Protein AF-A0AAD1UQW0-F1 (afdb_monomer_lite)

Organism: Euplotes crassus (NCBI:txid5936)

pLDDT: mean 79.27, std 20.26, range [32.38, 97.81]

Structure (mmCIF, N/CA/C/O backbone):
data_AF-A0AAD1UQW0-F1
#
_entry.id   AF-A0AAD1UQW0-F1
#
loop_
_atom_site.group_PDB
_atom_site.id
_atom_site.type_symbol
_atom_site.label_atom_id
_atom_site.label_alt_id
_atom_site.label_comp_id
_atom_site.label_asym_id
_atom_site.label_entity_id
_atom_site.label_seq_id
_atom_site.pdbx_PDB_ins_code
_atom_site.Cartn_x
_atom_site.Cartn_y
_atom_site.Cartn_z
_atom_site.occupancy
_atom_site.B_iso_or_equiv
_atom_site.auth_seq_id
_atom_site.auth_comp_id
_atom_site.auth_asym_id
_atom_site.auth_atom_id
_atom_site.pdbx_PDB_model_num
ATOM 1 N N . MET A 1 1 ? 13.806 46.709 31.987 1.00 39.41 1 MET A N 1
ATOM 2 C CA . MET A 1 1 ? 12.947 46.301 30.855 1.00 39.41 1 MET A CA 1
ATOM 3 C C . MET A 1 1 ? 12.293 44.993 31.258 1.00 39.41 1 MET A C 1
ATOM 5 O O . MET A 1 1 ? 12.964 43.973 31.255 1.00 39.41 1 MET A O 1
ATOM 9 N N . ASN A 1 2 ? 11.048 45.059 31.731 1.00 32.38 2 ASN A N 1
ATOM 10 C CA . ASN A 1 2 ? 10.272 43.891 32.149 1.00 32.38 2 ASN A CA 1
ATOM 11 C C . ASN A 1 2 ? 9.548 43.337 30.921 1.00 32.38 2 ASN A C 1
ATOM 13 O O . ASN A 1 2 ? 8.746 44.052 30.323 1.00 32.38 2 ASN A O 1
ATOM 17 N N . LEU A 1 3 ? 9.859 42.100 30.543 1.00 33.25 3 LEU A N 1
ATOM 18 C CA . LEU A 1 3 ? 9.132 41.350 29.525 1.00 33.25 3 LEU A CA 1
ATOM 19 C C . LEU A 1 3 ? 8.058 40.520 30.231 1.00 33.25 3 LEU A C 1
ATOM 21 O O . LEU A 1 3 ? 8.366 39.658 31.049 1.00 33.25 3 LEU A O 1
ATOM 25 N N . SER A 1 4 ? 6.806 40.859 29.945 1.00 36.44 4 SER A N 1
ATOM 26 C CA . SER A 1 4 ? 5.599 40.149 30.349 1.00 36.44 4 SER A CA 1
ATOM 27 C C . SER A 1 4 ? 5.381 38.899 29.490 1.00 36.44 4 SER A C 1
ATOM 29 O O . SER A 1 4 ? 5.560 38.930 28.273 1.00 36.44 4 SER A O 1
ATOM 31 N N . GLU A 1 5 ? 4.970 37.806 30.131 1.00 38.97 5 GLU A N 1
ATOM 32 C CA . GLU A 1 5 ? 4.520 36.565 29.488 1.00 38.97 5 GLU A CA 1
ATOM 33 C C . GLU A 1 5 ? 3.134 36.742 28.831 1.00 38.97 5 GLU A C 1
ATOM 35 O O . GLU A 1 5 ? 2.279 37.431 29.400 1.00 38.97 5 GLU A O 1
ATOM 40 N N . PRO A 1 6 ? 2.860 36.117 27.667 1.00 43.06 6 PRO A N 1
ATOM 41 C CA . PRO A 1 6 ? 1.522 36.080 27.095 1.00 43.06 6 PRO A CA 1
ATOM 42 C C . PRO A 1 6 ? 0.693 34.933 27.691 1.00 43.06 6 PRO A C 1
ATOM 44 O O . PRO A 1 6 ? 1.129 33.788 27.801 1.00 43.06 6 PRO A O 1
ATOM 47 N N . SER A 1 7 ? -0.529 35.287 28.069 1.00 38.38 7 SER A N 1
ATOM 48 C CA . SER A 1 7 ? -1.490 34.520 28.848 1.00 38.38 7 SER A CA 1
ATOM 49 C C . SER A 1 7 ? -2.427 33.641 28.011 1.00 38.38 7 SER A C 1
ATOM 51 O O . SER A 1 7 ? -2.817 33.961 26.890 1.00 38.38 7 SER A O 1
ATOM 53 N N . HIS A 1 8 ? -2.840 32.539 28.641 1.00 44.53 8 HIS A N 1
ATOM 54 C CA .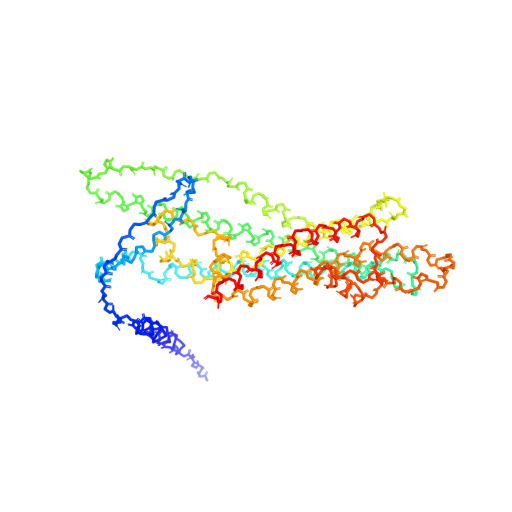 HIS A 1 8 ? -3.994 31.684 28.357 1.00 44.53 8 HIS A CA 1
ATOM 55 C C . HIS A 1 8 ? -5.150 32.365 27.596 1.00 44.53 8 HIS A C 1
ATOM 57 O O . HIS A 1 8 ? -5.973 33.059 28.190 1.00 44.53 8 HIS A O 1
ATOM 63 N N . THR A 1 9 ? -5.276 32.112 26.292 1.00 44.81 9 THR A N 1
ATOM 64 C CA . THR A 1 9 ? -6.511 32.431 25.539 1.00 44.81 9 THR A CA 1
ATOM 65 C C . THR A 1 9 ? -6.910 31.395 24.484 1.00 44.81 9 THR A C 1
ATOM 67 O O . THR A 1 9 ? -7.986 31.517 23.906 1.00 44.81 9 THR A O 1
ATOM 70 N N . VAL A 1 10 ? -6.123 30.334 24.267 1.00 44.06 10 VAL A N 1
ATOM 71 C CA . VAL A 1 10 ? -6.406 29.337 23.212 1.00 44.06 10 VAL A CA 1
ATOM 72 C C . VAL A 1 10 ? -7.351 28.215 23.681 1.00 44.06 10 VAL A C 1
ATOM 74 O O . VAL A 1 10 ? -8.124 27.697 22.882 1.00 44.06 10 VAL A O 1
ATOM 77 N N . ASP A 1 11 ? -7.416 27.914 24.982 1.00 41.59 11 ASP A N 1
ATOM 78 C CA . ASP A 1 11 ? -8.213 26.777 25.483 1.00 41.59 11 ASP A CA 1
ATOM 79 C C . ASP A 1 11 ? -9.732 27.030 25.551 1.00 41.59 11 ASP A C 1
ATOM 81 O O . ASP A 1 11 ? -10.507 26.086 25.672 1.00 41.59 11 ASP A O 1
ATOM 85 N N . LYS A 1 12 ? -10.195 28.284 25.443 1.00 40.50 12 LYS A N 1
ATOM 86 C CA . LYS A 1 12 ? -11.634 28.618 25.529 1.00 40.50 12 LYS A CA 1
ATOM 87 C C . LYS A 1 12 ? -12.377 28.627 24.192 1.00 40.50 12 LYS A C 1
ATOM 89 O O . LYS A 1 12 ? -13.601 28.696 24.195 1.00 40.50 12 LYS A O 1
ATOM 94 N N . VAL A 1 13 ? -11.672 28.558 23.061 1.00 42.88 13 VAL A N 1
ATOM 95 C CA . VAL A 1 13 ? -12.315 28.549 21.732 1.00 42.88 13 VAL A CA 1
ATOM 96 C C . VAL A 1 13 ? -12.548 27.119 21.231 1.00 42.88 13 VAL A C 1
ATOM 98 O O . VAL A 1 13 ? -13.538 26.869 20.552 1.00 42.88 13 VAL A O 1
ATOM 101 N N . ALA A 1 14 ? -11.714 26.157 21.638 1.00 41.97 14 ALA A N 1
ATOM 102 C CA . ALA A 1 14 ? -11.854 24.759 21.225 1.00 41.97 14 ALA A CA 1
ATOM 103 C C . ALA A 1 14 ? -13.055 24.036 21.869 1.00 41.97 14 ALA A C 1
ATOM 105 O O . ALA A 1 14 ? -13.593 23.115 21.267 1.00 41.97 14 ALA A O 1
ATOM 106 N N . SER A 1 15 ? -13.522 24.456 23.052 1.00 46.94 15 SER A N 1
ATOM 107 C CA . SER A 1 15 ? -14.623 23.769 23.749 1.00 46.94 15 SER A CA 1
ATOM 108 C C . SER A 1 15 ? -16.026 24.155 23.271 1.00 46.94 15 SER A C 1
ATOM 110 O O . SER A 1 15 ? -16.970 23.446 23.583 1.00 46.94 15 SER A O 1
ATOM 112 N N . ASN A 1 16 ? -16.188 25.264 22.539 1.00 43.81 16 ASN A N 1
ATOM 113 C CA . ASN A 1 16 ? -17.511 25.731 22.096 1.00 43.81 16 ASN A CA 1
ATOM 114 C C . ASN A 1 16 ? -17.883 25.287 20.672 1.00 43.81 16 ASN A C 1
ATOM 116 O O . ASN A 1 16 ? -19.038 25.437 20.285 1.00 43.81 16 ASN A O 1
ATOM 120 N N . ILE A 1 17 ? -16.936 24.759 19.889 1.00 47.91 17 ILE A N 1
ATOM 121 C CA . ILE A 1 17 ? -17.185 24.367 18.491 1.00 47.91 17 ILE A CA 1
ATOM 122 C C . ILE A 1 17 ? -17.767 22.941 18.395 1.00 47.91 17 ILE A C 1
ATOM 124 O O . ILE A 1 17 ? -18.594 22.692 17.519 1.00 47.91 17 ILE A O 1
ATOM 128 N N . ASP A 1 18 ? -17.439 22.039 19.329 1.00 57.78 18 ASP A N 1
ATOM 129 C CA . ASP A 1 18 ? -17.914 20.643 19.299 1.00 57.78 18 ASP A CA 1
ATOM 130 C C . ASP A 1 18 ? -19.392 20.490 19.710 1.00 57.78 18 ASP A C 1
ATOM 132 O O . ASP A 1 18 ? -20.150 19.778 19.051 1.00 57.78 18 ASP A O 1
ATOM 136 N N . ASP A 1 19 ? -19.856 21.192 20.749 1.00 55.03 19 ASP A N 1
ATOM 137 C CA . ASP A 1 19 ? -21.218 20.983 21.273 1.00 55.03 19 ASP A CA 1
ATOM 138 C C . ASP A 1 19 ? -22.318 21.501 20.324 1.00 55.03 19 ASP A C 1
ATOM 140 O O . ASP A 1 19 ? -23.422 20.943 20.266 1.00 55.03 19 ASP A O 1
ATOM 144 N N . GLN A 1 20 ? -22.019 22.536 19.529 1.00 50.88 20 GLN A N 1
ATOM 145 C CA . GLN A 1 20 ? -22.959 23.083 18.546 1.00 50.88 20 GLN A CA 1
ATOM 146 C C . GLN A 1 20 ? -23.083 22.202 17.296 1.00 50.88 20 GLN A C 1
ATOM 148 O O . GLN A 1 20 ? -24.197 22.003 16.808 1.00 50.88 20 GLN A O 1
ATOM 153 N N . GLN A 1 21 ? -21.977 21.627 16.810 1.00 57.53 21 GLN A N 1
ATOM 154 C CA . GLN A 1 21 ? -22.003 20.730 15.649 1.00 57.53 21 GLN A CA 1
ATOM 155 C C . GLN A 1 21 ? -22.660 19.384 15.979 1.00 57.53 21 GLN A C 1
ATOM 157 O O . GLN A 1 21 ? -23.419 18.857 15.166 1.00 57.53 21 GLN A O 1
ATOM 162 N N . VAL A 1 22 ? -22.453 18.864 17.194 1.00 52.31 22 VAL A N 1
ATOM 163 C CA . VAL A 1 22 ? -23.101 17.624 17.652 1.00 52.31 22 VAL A CA 1
ATOM 164 C C . VAL A 1 22 ? -24.612 17.809 17.837 1.00 52.31 22 VAL A C 1
ATOM 166 O O . VAL A 1 22 ? -25.371 16.904 17.494 1.00 52.31 22 VAL A O 1
ATOM 169 N N . SER A 1 23 ? -25.072 18.978 18.306 1.00 54.31 23 SER A N 1
ATOM 170 C CA . SER A 1 23 ? -26.514 19.264 18.418 1.00 54.31 23 SER A CA 1
ATOM 171 C C . SER A 1 23 ? -27.194 19.452 17.059 1.00 54.31 23 SER A C 1
ATOM 173 O O . SER A 1 23 ? -28.313 18.979 16.877 1.00 54.31 23 SER A O 1
ATOM 175 N N . GLN A 1 24 ? -26.528 20.087 16.085 1.00 53.41 24 GLN A N 1
ATOM 176 C CA . GLN A 1 24 ? -27.080 20.251 14.732 1.00 53.41 24 GLN A CA 1
ATOM 177 C C . GLN A 1 24 ? -27.188 18.919 13.978 1.00 53.41 24 GLN A C 1
ATOM 179 O O . GLN A 1 24 ? -28.228 18.648 13.383 1.00 53.41 24 GLN A O 1
ATOM 184 N N . ALA A 1 25 ? -26.177 18.048 14.082 1.00 47.66 25 ALA A N 1
ATOM 185 C CA . ALA A 1 25 ? -26.230 16.706 13.495 1.00 47.66 25 ALA A CA 1
ATOM 186 C C . ALA A 1 25 ? -27.345 15.829 14.107 1.00 47.66 25 ALA A C 1
ATOM 188 O O . ALA A 1 25 ? -27.890 14.947 13.443 1.00 47.66 25 ALA A O 1
ATOM 189 N N . TRP A 1 26 ? -27.702 16.076 15.372 1.00 47.38 26 TRP A N 1
ATOM 190 C CA . TRP A 1 26 ? -28.788 15.377 16.065 1.00 47.38 26 TRP A CA 1
ATOM 191 C C . TRP A 1 26 ? -30.190 15.857 15.667 1.00 47.38 26 TRP A C 1
ATOM 193 O O . TRP A 1 26 ? -31.111 15.042 15.602 1.00 47.38 26 TRP A O 1
ATOM 203 N N . GLU A 1 27 ? -30.369 17.155 15.407 1.00 55.22 27 GLU A N 1
ATOM 204 C CA . GLU A 1 27 ? -31.649 17.728 14.960 1.00 55.22 27 GLU A CA 1
ATOM 205 C C . GLU A 1 27 ? -31.981 17.322 13.513 1.00 55.22 27 GLU A C 1
ATOM 207 O O . GLU A 1 27 ? -33.126 16.969 13.232 1.00 55.22 27 GLU A O 1
ATOM 212 N N . GLU A 1 28 ? -30.986 17.249 12.618 1.00 56.06 28 GLU A N 1
ATOM 213 C CA . GLU A 1 28 ? -31.185 16.793 11.228 1.00 56.06 28 GLU A CA 1
ATOM 214 C C . GLU A 1 28 ? -31.626 15.321 11.128 1.00 56.06 28 GLU A C 1
ATOM 216 O O . GLU A 1 28 ? -32.298 14.944 10.173 1.00 56.06 28 GLU A O 1
ATOM 221 N N . CYS A 1 29 ? -31.336 14.490 12.134 1.00 44.53 29 CYS A N 1
ATOM 222 C CA . CYS A 1 29 ? -31.758 13.085 12.154 1.00 44.53 29 CYS A CA 1
ATOM 223 C C . CYS A 1 29 ? -33.189 12.863 12.686 1.00 44.53 29 CYS A C 1
ATOM 225 O O . CYS A 1 29 ? -33.687 11.739 12.632 1.00 44.53 29 CYS A O 1
ATOM 227 N N . LYS A 1 30 ? -33.856 13.888 13.239 1.00 45.09 30 LYS A N 1
ATOM 228 C CA . LYS A 1 30 ? -35.193 13.748 13.855 1.00 45.09 30 LYS A CA 1
ATOM 229 C C . LYS A 1 30 ? -36.362 14.036 12.914 1.00 45.09 30 LYS A C 1
ATOM 231 O O . LYS A 1 30 ? -37.492 13.675 13.244 1.00 45.09 30 LYS A O 1
ATOM 236 N N . GLY A 1 31 ? -36.126 14.682 11.780 1.00 39.41 31 GLY A N 1
ATOM 237 C CA . GLY A 1 31 ? -37.191 15.123 10.885 1.00 39.41 31 GLY A CA 1
ATOM 238 C C . GLY A 1 31 ? -37.384 14.201 9.692 1.00 39.41 31 GLY A C 1
ATOM 239 O O . GLY A 1 31 ? -36.990 14.615 8.617 1.00 39.41 31 GLY A O 1
ATOM 240 N N . ASP A 1 32 ? -37.955 12.997 9.865 1.00 41.25 32 ASP A N 1
ATOM 241 C CA . ASP A 1 32 ? -38.593 12.293 8.726 1.00 41.25 32 ASP A CA 1
ATOM 242 C C . ASP A 1 32 ? -39.474 11.064 9.049 1.00 41.25 32 ASP A C 1
ATOM 244 O O . ASP A 1 32 ? -39.654 10.189 8.206 1.00 41.25 32 ASP A O 1
ATOM 248 N N . HIS A 1 33 ? -40.091 10.960 10.236 1.00 44.34 33 HIS A N 1
ATOM 249 C CA . HIS A 1 33 ? -41.071 9.889 10.507 1.00 44.34 33 HIS A CA 1
ATOM 250 C C . HIS A 1 33 ? -42.385 10.409 11.096 1.00 44.34 33 HIS A C 1
ATOM 252 O O . HIS A 1 33 ? -42.631 10.342 12.301 1.00 44.34 33 HIS A O 1
ATOM 258 N N . SER A 1 34 ? -43.279 10.857 10.213 1.00 40.59 34 SER A N 1
ATOM 259 C CA . SER A 1 34 ? -44.719 10.826 10.471 1.00 40.59 34 SER A CA 1
ATOM 260 C C . SER A 1 34 ? -45.516 10.757 9.168 1.00 40.59 34 SER A C 1
ATOM 262 O O . SER A 1 34 ? -45.319 11.602 8.304 1.00 40.59 34 SER A O 1
ATOM 264 N N . GLN A 1 35 ? -46.473 9.820 9.144 1.00 41.88 35 GLN A N 1
ATOM 265 C CA . GLN A 1 35 ? -47.524 9.559 8.144 1.00 41.88 35 GLN A CA 1
ATOM 266 C C . GLN A 1 35 ? -47.154 8.593 7.011 1.00 41.88 35 GLN A C 1
ATOM 268 O O . GLN A 1 35 ? -46.446 8.945 6.080 1.00 41.88 35 GLN A O 1
ATOM 273 N N . ASP A 1 36 ? -47.677 7.363 7.087 1.00 37.41 36 ASP A N 1
ATOM 274 C CA . ASP A 1 36 ? -48.824 7.027 6.236 1.00 37.41 36 ASP A CA 1
ATOM 275 C C . ASP A 1 36 ? -49.529 5.720 6.636 1.00 37.41 36 ASP A C 1
ATOM 277 O O . ASP A 1 36 ? -48.976 4.810 7.259 1.00 37.41 36 ASP A O 1
ATOM 281 N N . ASP A 1 37 ? -50.817 5.726 6.315 1.00 44.59 37 ASP A N 1
ATOM 282 C CA . ASP A 1 37 ? -51.893 4.872 6.788 1.00 44.59 37 ASP A CA 1
ATOM 283 C C . ASP A 1 37 ? -51.952 3.473 6.143 1.00 44.59 37 ASP A C 1
ATOM 285 O O . ASP A 1 37 ? -51.559 3.235 5.002 1.00 44.59 37 ASP A O 1
ATOM 289 N N . SER A 1 38 ? -52.551 2.532 6.881 1.00 40.97 38 SER A N 1
ATOM 290 C CA . SER A 1 38 ? -53.025 1.236 6.362 1.00 40.97 38 SER A CA 1
ATOM 291 C C . SER A 1 38 ? -54.211 1.427 5.398 1.00 40.97 38 SER A C 1
ATOM 293 O O . SER A 1 38 ? -55.021 2.325 5.632 1.00 40.97 38 SER A O 1
ATOM 295 N N . PRO A 1 39 ? -54.434 0.534 4.403 1.00 50.50 39 PRO A N 1
ATOM 296 C CA . PRO A 1 39 ? -55.415 -0.530 4.666 1.00 50.50 39 PRO A CA 1
ATOM 297 C C . PRO A 1 39 ? -55.271 -1.866 3.891 1.00 50.50 39 PRO A C 1
ATOM 299 O O . PRO A 1 39 ? -54.871 -1.938 2.735 1.00 50.50 39 PRO A O 1
ATOM 302 N N . SER A 1 40 ? -55.855 -2.891 4.525 1.00 38.00 40 SER A N 1
ATOM 303 C CA . SER A 1 40 ? -56.644 -4.011 3.966 1.00 38.00 40 SER A CA 1
ATOM 304 C C . SER A 1 40 ? -55.995 -5.160 3.174 1.00 38.00 40 SER A C 1
ATOM 306 O O . SER A 1 40 ? -55.203 -5.009 2.255 1.00 38.00 40 SER A O 1
ATOM 308 N N . ALA A 1 41 ? -56.450 -6.353 3.562 1.00 44.25 41 ALA A N 1
ATOM 309 C CA . ALA A 1 41 ? -56.089 -7.683 3.101 1.00 44.25 41 ALA A CA 1
ATOM 310 C C . ALA A 1 41 ? -56.693 -8.084 1.743 1.00 44.25 41 ALA A C 1
ATOM 312 O O . ALA A 1 41 ? -57.859 -7.791 1.490 1.00 44.25 41 ALA A O 1
ATOM 313 N N . GLN A 1 42 ? -55.979 -8.929 0.980 1.00 36.53 42 GLN A N 1
ATOM 314 C CA . GLN A 1 42 ? -56.597 -9.964 0.138 1.00 36.53 42 GLN A CA 1
ATOM 315 C C . GLN A 1 42 ? -55.663 -11.157 -0.196 1.00 36.53 42 GLN A C 1
ATOM 317 O O . GLN A 1 42 ? -54.495 -11.015 -0.535 1.00 36.53 42 GLN A O 1
ATOM 322 N N . SER A 1 43 ? -56.255 -12.341 -0.018 1.00 39.31 43 SER A N 1
ATOM 323 C CA . SER A 1 43 ? -55.978 -13.732 -0.433 1.00 39.31 43 SER A CA 1
ATOM 324 C C . SER A 1 43 ? -54.718 -14.177 -1.216 1.00 39.31 43 SER A C 1
ATOM 326 O O . SER A 1 43 ? -54.533 -13.858 -2.382 1.00 39.31 43 SER A O 1
ATOM 328 N N . ARG A 1 44 ? -54.013 -15.131 -0.577 1.00 40.59 44 ARG A N 1
ATOM 329 C CA . ARG A 1 44 ? -53.413 -16.413 -1.043 1.00 40.59 44 ARG A CA 1
ATOM 330 C C . ARG A 1 44 ? -53.339 -16.726 -2.553 1.00 40.59 44 ARG A C 1
ATOM 332 O O . ARG A 1 44 ? -54.367 -16.992 -3.165 1.00 40.59 44 ARG A O 1
ATOM 339 N N . GLN A 1 45 ? -52.127 -17.066 -3.007 1.00 34.34 45 GLN A N 1
ATOM 340 C CA . GLN A 1 45 ? -51.848 -18.308 -3.749 1.00 34.34 45 GLN A CA 1
ATOM 341 C C . GLN A 1 45 ? -50.445 -18.840 -3.401 1.00 34.34 45 GLN A C 1
ATOM 343 O O . GLN A 1 45 ? -49.512 -18.083 -3.157 1.00 34.34 45 GLN A O 1
ATOM 348 N N . SER A 1 46 ? -50.355 -20.159 -3.256 1.00 49.66 46 SER A N 1
ATOM 349 C CA . SER A 1 46 ? -49.253 -20.918 -2.663 1.00 49.66 46 SER A CA 1
ATOM 350 C C . SER A 1 46 ? -48.303 -21.487 -3.717 1.00 49.66 46 SER A C 1
ATOM 352 O O . SER A 1 46 ? -48.750 -22.260 -4.560 1.00 49.66 46 SER A O 1
ATOM 354 N N . GLU A 1 47 ? -47.002 -21.216 -3.582 1.00 39.34 47 GLU A N 1
ATOM 355 C CA . GLU A 1 47 ? -45.923 -21.879 -4.330 1.00 39.34 47 GLU A CA 1
ATOM 356 C C . GLU A 1 47 ? -44.776 -22.346 -3.405 1.00 39.34 47 GLU A C 1
ATOM 358 O O . GLU A 1 47 ? -44.659 -21.877 -2.266 1.00 39.34 47 GLU A O 1
ATOM 363 N N . PRO A 1 48 ? -43.983 -23.355 -3.823 1.00 42.25 48 PRO A N 1
ATOM 364 C CA . PRO A 1 48 ? -43.289 -24.252 -2.909 1.00 42.25 48 PRO A CA 1
ATOM 365 C C . PRO A 1 48 ? -41.965 -23.688 -2.377 1.00 42.25 48 PRO A C 1
ATOM 367 O O . PRO A 1 48 ? -41.122 -23.160 -3.099 1.00 42.25 48 PRO A O 1
ATOM 370 N N . LYS A 1 49 ? -41.772 -23.884 -1.070 1.00 38.06 49 LYS A N 1
ATOM 371 C CA . LYS A 1 49 ? -40.605 -23.485 -0.276 1.00 38.06 49 LYS A CA 1
ATOM 372 C C . LYS A 1 49 ? -39.303 -24.107 -0.803 1.00 38.06 49 LYS A C 1
ATOM 374 O O . LYS A 1 49 ? -39.014 -25.270 -0.528 1.00 38.06 49 LYS A O 1
ATOM 379 N N . LYS A 1 50 ? -38.458 -23.296 -1.445 1.00 38.25 50 LYS A N 1
ATOM 380 C CA . LYS A 1 50 ? -36.998 -23.481 -1.429 1.00 38.25 50 LYS A CA 1
ATOM 381 C C . LYS A 1 50 ? -36.446 -22.811 -0.170 1.00 38.25 50 LYS A C 1
ATOM 383 O O . LYS A 1 50 ? -36.708 -21.635 0.068 1.00 38.25 50 LYS A O 1
ATOM 388 N N . HIS A 1 51 ? -35.694 -23.559 0.639 1.00 39.56 51 HIS A N 1
ATOM 389 C CA . HIS A 1 51 ? -34.973 -23.062 1.815 1.00 39.56 51 HIS A CA 1
ATOM 390 C C . HIS A 1 51 ? -33.859 -22.081 1.404 1.00 39.56 51 HIS A C 1
ATOM 392 O O . HIS A 1 51 ? -32.681 -22.417 1.376 1.00 39.56 51 HIS A O 1
ATOM 398 N N . SER A 1 52 ? -34.244 -20.848 1.091 1.00 37.59 52 SER A N 1
ATOM 399 C CA . SER A 1 52 ? -33.373 -19.684 1.179 1.00 37.59 52 SER A CA 1
ATOM 400 C C . SER A 1 52 ? -33.389 -19.237 2.638 1.00 37.59 52 SER A C 1
ATOM 402 O O . SER A 1 52 ? -34.413 -18.774 3.141 1.00 37.59 52 SER A O 1
ATOM 404 N N . ARG A 1 53 ? -32.276 -19.422 3.358 1.00 39.25 53 ARG A N 1
ATOM 405 C CA . ARG A 1 53 ? -32.021 -18.672 4.594 1.00 39.25 53 ARG A CA 1
ATOM 406 C C . ARG A 1 53 ? -31.732 -17.233 4.173 1.00 39.25 53 ARG A C 1
ATOM 408 O O . ARG A 1 53 ? -30.580 -16.827 4.083 1.00 39.25 53 ARG A O 1
ATOM 415 N N . SER A 1 54 ? -32.787 -16.483 3.875 1.00 33.09 54 SER A N 1
ATOM 416 C CA . SER A 1 54 ? -32.728 -15.032 3.820 1.00 33.09 54 SER A CA 1
ATOM 417 C C . SER A 1 54 ? -32.282 -14.560 5.199 1.00 33.09 54 SER A C 1
ATOM 419 O O . SER A 1 54 ? -33.032 -14.667 6.172 1.00 33.09 54 SER A O 1
ATOM 421 N N . PHE A 1 55 ? -31.041 -14.091 5.286 1.00 38.16 55 PHE A N 1
ATOM 422 C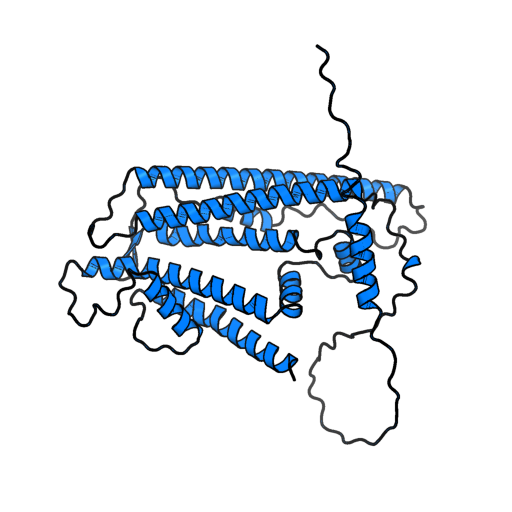 CA . PHE A 1 55 ? -30.530 -13.332 6.417 1.00 38.16 55 PHE A CA 1
ATOM 423 C C . PHE A 1 55 ? -31.256 -11.980 6.386 1.00 38.16 55 PHE A C 1
ATOM 425 O O . PHE A 1 55 ? -30.733 -10.974 5.921 1.00 38.16 55 PHE A O 1
ATOM 432 N N . SER A 1 56 ? -32.532 -11.997 6.782 1.00 33.69 56 SER A N 1
ATOM 433 C CA . SER A 1 56 ? -33.274 -10.804 7.155 1.00 33.69 56 SER A CA 1
ATOM 434 C C . SER A 1 56 ? -32.525 -10.249 8.355 1.00 33.69 56 SER A C 1
ATOM 436 O O . SER A 1 56 ? -32.684 -10.713 9.484 1.00 33.69 56 SER A O 1
ATOM 438 N N . ILE A 1 57 ? -31.613 -9.317 8.083 1.00 41.25 57 ILE A N 1
ATOM 439 C CA . ILE A 1 57 ? -31.175 -8.354 9.077 1.00 41.25 57 ILE A CA 1
ATOM 440 C C . ILE A 1 57 ? -32.465 -7.644 9.443 1.00 41.25 57 ILE A C 1
ATOM 442 O O . ILE A 1 57 ? -32.950 -6.795 8.699 1.00 41.25 57 ILE A O 1
ATOM 446 N N . ALA A 1 58 ? -33.085 -8.105 10.523 1.00 37.28 58 ALA A N 1
ATOM 447 C CA . ALA A 1 58 ? -34.197 -7.429 11.132 1.00 37.28 58 ALA A CA 1
ATOM 448 C C . ALA A 1 58 ? -33.717 -6.002 11.406 1.00 37.28 58 ALA A C 1
ATOM 450 O O . ALA A 1 58 ? -32.971 -5.758 12.353 1.00 37.28 58 ALA A O 1
ATOM 451 N N . GLN A 1 59 ? -34.152 -5.062 10.567 1.00 38.22 59 GLN A N 1
ATOM 452 C CA . GLN A 1 59 ? -34.377 -3.682 10.966 1.00 38.22 59 GLN A CA 1
ATOM 453 C C . GLN A 1 59 ? -35.491 -3.710 12.015 1.00 38.22 59 GLN A C 1
ATOM 455 O O . GLN A 1 59 ? -36.605 -3.248 11.797 1.00 38.22 59 GLN A O 1
ATOM 460 N N . HIS A 1 60 ? -35.215 -4.324 13.165 1.00 36.00 60 HIS A N 1
ATOM 461 C CA . HIS A 1 60 ? -35.930 -3.952 14.355 1.00 36.00 60 HIS A CA 1
ATOM 462 C C . HIS A 1 60 ? -35.528 -2.505 14.590 1.00 36.00 60 HIS A C 1
ATOM 464 O O . HIS A 1 60 ? -34.422 -2.229 15.054 1.00 36.00 60 HIS A O 1
ATOM 470 N N . GLU A 1 61 ? -36.427 -1.594 14.219 1.00 40.03 61 GLU A N 1
ATOM 471 C CA . GLU A 1 61 ? 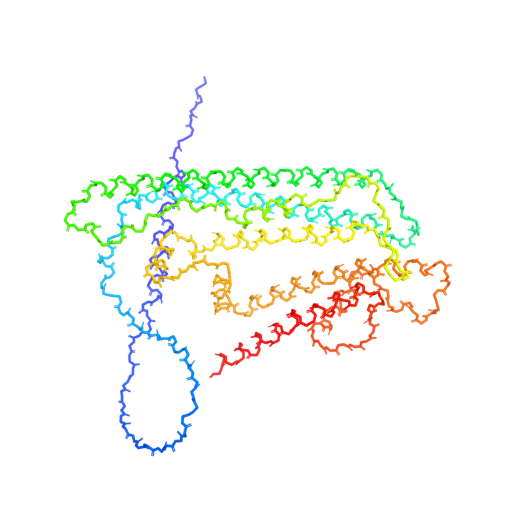-36.577 -0.302 14.869 1.00 40.03 61 GLU A CA 1
ATOM 472 C C . GLU A 1 61 ? -36.653 -0.556 16.378 1.00 40.03 61 GLU A C 1
ATOM 474 O O . GLU A 1 61 ? -37.719 -0.659 16.988 1.00 40.03 61 GLU A O 1
ATOM 479 N N . TYR A 1 62 ? -35.494 -0.711 17.006 1.00 42.97 62 TYR A N 1
ATOM 480 C CA . TYR A 1 62 ? -35.372 -0.566 18.435 1.00 42.97 62 TYR A CA 1
ATOM 481 C C . TYR A 1 62 ? -35.545 0.925 18.683 1.00 42.97 62 TYR A C 1
ATOM 483 O O . TYR A 1 62 ? -34.584 1.692 18.665 1.00 42.97 62 TYR A O 1
ATOM 491 N N . LYS A 1 63 ? -36.805 1.335 18.887 1.00 41.91 63 LYS A N 1
ATOM 492 C CA . LYS A 1 63 ? -37.143 2.563 19.604 1.00 41.91 63 LYS A CA 1
ATOM 493 C C . LYS A 1 63 ? -36.307 2.547 20.877 1.00 41.91 63 LYS A C 1
ATOM 495 O O . LYS A 1 63 ? -36.620 1.803 21.808 1.00 41.91 63 LYS A O 1
ATOM 500 N N . MET A 1 64 ? -35.203 3.296 20.873 1.00 39.88 64 MET A N 1
ATOM 501 C CA . MET A 1 64 ? -34.350 3.433 22.041 1.00 39.88 64 MET A CA 1
ATOM 502 C C . MET A 1 64 ? -35.235 3.935 23.173 1.00 39.88 64 MET A C 1
ATOM 504 O O . MET A 1 64 ? -35.797 5.029 23.123 1.00 39.88 64 MET A O 1
ATOM 508 N N . LYS A 1 65 ? -35.429 3.071 24.165 1.00 46.09 65 LYS A N 1
ATOM 509 C CA . LYS A 1 65 ? -36.105 3.401 25.408 1.00 46.09 65 LYS A CA 1
ATOM 510 C C . LYS A 1 65 ? -35.257 4.497 26.056 1.00 46.09 65 LYS A C 1
ATOM 512 O O . LYS A 1 65 ? -34.105 4.226 26.353 1.00 46.09 65 LYS A O 1
ATOM 517 N N . ASN A 1 66 ? -35.819 5.704 26.133 1.00 52.50 66 ASN A N 1
ATOM 518 C CA . ASN A 1 66 ? -35.274 6.956 26.671 1.00 52.50 66 ASN A CA 1
ATOM 519 C C . ASN A 1 66 ? -33.732 7.130 26.609 1.00 52.50 66 ASN A C 1
ATOM 521 O O . ASN A 1 66 ? -33.023 6.501 27.394 1.00 52.50 66 ASN A O 1
ATOM 525 N N . PRO A 1 67 ? -33.190 8.032 25.764 1.00 56.72 67 PRO A N 1
ATOM 526 C CA . PRO A 1 67 ? -31.741 8.275 25.682 1.00 56.72 67 PRO A CA 1
ATOM 527 C C . PRO A 1 67 ? -31.100 8.673 27.027 1.00 56.72 67 PRO A C 1
ATOM 529 O O . PRO A 1 67 ? -29.901 8.480 27.210 1.00 56.72 67 PRO A O 1
ATOM 532 N N . ASP A 1 68 ? -31.902 9.143 27.984 1.00 62.28 68 ASP A N 1
ATOM 533 C CA . ASP A 1 68 ? -31.462 9.551 29.320 1.00 62.28 68 ASP A CA 1
ATOM 534 C C . ASP A 1 68 ? -31.114 8.382 30.267 1.00 62.28 68 ASP A C 1
ATOM 536 O O . ASP A 1 68 ? -30.442 8.597 31.278 1.00 62.28 68 ASP A O 1
ATOM 540 N N . ASP A 1 69 ? -31.522 7.141 29.964 1.00 56.75 69 ASP A N 1
ATOM 541 C CA . ASP A 1 69 ? -31.260 5.981 30.840 1.00 56.75 69 ASP A CA 1
ATOM 542 C C . ASP A 1 69 ? -29.876 5.348 30.621 1.00 56.75 69 ASP A C 1
ATOM 544 O O . ASP A 1 69 ? -29.411 4.545 31.437 1.00 56.75 69 ASP A O 1
ATOM 548 N N . VAL A 1 70 ? -29.157 5.727 29.560 1.00 61.34 70 VAL A N 1
ATOM 549 C CA . VAL A 1 70 ? -27.770 5.292 29.365 1.00 61.34 70 VAL A CA 1
ATOM 550 C C . VAL A 1 70 ? -26.853 6.239 30.131 1.00 61.34 70 VAL A C 1
ATOM 552 O O . VAL A 1 70 ? -26.196 7.105 29.556 1.00 61.34 70 VAL A O 1
ATOM 555 N N . ARG A 1 71 ? -26.777 6.062 31.456 1.00 59.50 71 ARG A N 1
ATOM 556 C CA . ARG A 1 71 ? -25.694 6.668 32.240 1.00 59.50 71 ARG A CA 1
ATOM 557 C C . ARG A 1 71 ? -24.372 6.122 31.712 1.00 59.50 71 ARG A C 1
ATOM 559 O O . ARG A 1 71 ? -24.020 4.969 31.961 1.00 59.50 71 ARG A O 1
ATOM 566 N N . LEU A 1 72 ? -23.666 6.947 30.940 1.00 59.53 72 LEU A N 1
ATOM 567 C CA . LEU A 1 72 ? -22.295 6.660 30.548 1.00 59.53 72 LEU A CA 1
ATOM 568 C C . LEU A 1 72 ? -21.480 6.450 31.832 1.00 59.53 72 LEU A C 1
ATOM 570 O O . LEU A 1 72 ? -21.649 7.215 32.786 1.00 59.53 72 LEU A O 1
ATOM 574 N N . PRO A 1 73 ? -20.639 5.410 31.889 1.00 61.19 73 PRO A N 1
ATOM 575 C CA . PRO A 1 73 ? -19.833 5.152 33.068 1.00 61.19 73 PRO A CA 1
ATOM 576 C C . PRO A 1 73 ? -19.000 6.376 33.465 1.00 61.19 73 PRO A C 1
ATOM 578 O O . PRO A 1 73 ? -18.473 7.076 32.599 1.00 61.19 73 PRO A O 1
ATOM 581 N N . SER A 1 74 ? -18.839 6.613 34.768 1.00 64.19 74 SER A N 1
ATOM 582 C CA . SER A 1 74 ? -18.066 7.744 35.309 1.00 64.19 74 SER A CA 1
ATOM 583 C C . SER A 1 74 ? -16.591 7.738 34.889 1.00 64.19 74 SER A C 1
ATOM 585 O O . SER A 1 74 ? -15.960 8.789 34.891 1.00 64.19 74 SER A O 1
ATOM 587 N N . TRP A 1 75 ? -16.051 6.586 34.468 1.00 57.06 75 TRP A N 1
ATOM 588 C CA . TRP A 1 75 ? -14.709 6.468 33.884 1.00 57.06 75 TRP A CA 1
ATOM 589 C C . TRP A 1 75 ? -14.581 7.122 32.505 1.00 57.06 75 TRP A C 1
ATOM 591 O O . TRP A 1 75 ? -13.469 7.319 32.015 1.00 57.06 75 TRP A O 1
ATOM 601 N N . CYS A 1 76 ? -15.692 7.533 31.886 1.00 56.00 76 CYS A N 1
ATOM 602 C CA . CYS A 1 76 ? -15.692 8.439 30.744 1.00 56.00 76 CYS A CA 1
ATOM 603 C C . CYS A 1 76 ? -15.378 9.876 31.190 1.00 56.00 76 CYS A C 1
ATOM 605 O O . CYS A 1 76 ? -16.012 10.835 30.747 1.00 56.00 76 CYS A O 1
ATOM 607 N N . ASP A 1 77 ? -14.383 10.036 32.062 1.00 61.06 77 ASP A N 1
ATOM 608 C CA . ASP A 1 77 ? -13.736 11.309 32.305 1.00 61.06 77 ASP A CA 1
ATOM 609 C C . ASP A 1 77 ? -12.974 11.635 31.012 1.00 61.06 77 ASP A C 1
ATOM 611 O O . ASP A 1 77 ? -11.814 11.260 30.801 1.00 61.06 77 ASP A O 1
ATOM 615 N N . LYS A 1 78 ? -13.728 12.200 30.055 1.00 63.53 78 LYS A N 1
ATOM 616 C CA . LYS A 1 78 ? -13.439 12.249 28.611 1.00 63.53 78 LYS A CA 1
ATOM 617 C C . LYS A 1 78 ? -12.003 12.686 28.320 1.00 63.53 78 LYS A C 1
ATOM 619 O O . LYS A 1 78 ? -11.402 12.239 27.348 1.00 63.53 78 LYS A O 1
ATOM 624 N N . SER A 1 79 ? -11.429 13.519 29.184 1.00 71.44 79 SER A N 1
ATOM 625 C CA . SER A 1 79 ? -10.108 14.111 29.010 1.00 71.44 79 SER A CA 1
ATOM 626 C C . SER A 1 79 ? -8.950 13.100 28.960 1.00 71.44 79 SER A C 1
ATOM 628 O O . SER A 1 79 ? -8.060 13.263 28.123 1.00 71.44 79 SER A O 1
ATOM 630 N N . HIS A 1 80 ? -8.936 12.053 29.793 1.00 72.38 80 HIS A N 1
ATOM 631 C CA . HIS A 1 80 ? -7.806 11.112 29.845 1.00 72.38 80 HIS A CA 1
ATOM 632 C C . HIS A 1 80 ? -7.827 10.128 28.674 1.00 72.38 80 HIS A C 1
ATOM 634 O O . HIS A 1 80 ? -6.816 9.951 27.990 1.00 72.38 80 HIS A O 1
ATOM 640 N N . ALA A 1 81 ? -8.995 9.556 28.383 1.00 70.44 81 ALA A N 1
ATOM 641 C CA . ALA A 1 81 ? -9.169 8.628 27.272 1.00 70.44 81 ALA A CA 1
ATOM 642 C C . ALA A 1 81 ? -8.940 9.302 25.903 1.00 70.44 81 ALA A C 1
ATOM 644 O O . ALA A 1 81 ? -8.303 8.720 25.023 1.00 70.44 81 ALA A O 1
ATOM 645 N N . LEU A 1 82 ? -9.384 10.556 25.733 1.00 77.50 82 LEU A N 1
ATOM 646 C CA . LEU A 1 82 ? -9.135 11.333 24.513 1.00 77.50 82 LEU A CA 1
ATOM 647 C C . LEU A 1 82 ? -7.646 11.636 24.317 1.00 77.50 82 LEU A C 1
ATOM 649 O O . LEU A 1 82 ? -7.117 11.415 23.228 1.00 77.50 82 LEU A O 1
ATOM 653 N N . LYS A 1 83 ? -6.946 12.085 25.372 1.00 84.25 83 LYS A N 1
ATOM 654 C CA . LYS A 1 83 ? -5.498 12.360 25.314 1.00 84.25 83 LYS A CA 1
ATOM 655 C C . LYS A 1 83 ? -4.694 11.128 24.905 1.00 84.25 83 LYS A C 1
ATOM 657 O O . LYS A 1 83 ? -3.694 11.258 24.201 1.00 84.25 83 LYS A O 1
ATOM 662 N N . GLN A 1 84 ? -5.121 9.948 25.340 1.00 80.75 84 GLN A N 1
ATOM 663 C CA . GLN A 1 84 ? -4.435 8.699 25.045 1.00 80.75 84 GLN A CA 1
ATOM 664 C C . GLN A 1 84 ? -4.670 8.233 23.602 1.00 80.75 84 GLN A C 1
ATOM 666 O O . GLN A 1 84 ? -3.706 7.985 22.880 1.00 80.75 84 GLN A O 1
ATOM 671 N N . ASN A 1 85 ? -5.927 8.226 23.144 1.00 83.25 85 ASN A N 1
ATOM 672 C CA . ASN A 1 85 ? -6.267 7.904 21.752 1.00 83.25 85 ASN A CA 1
ATOM 673 C C . ASN A 1 85 ? -5.562 8.841 20.758 1.00 83.25 85 ASN A C 1
ATOM 675 O O . ASN A 1 85 ? -5.170 8.424 19.668 1.00 83.25 85 ASN A O 1
ATOM 679 N N . TYR A 1 86 ? -5.362 10.101 21.149 1.00 89.56 86 TYR A N 1
ATOM 680 C CA . TYR A 1 86 ? -4.634 11.079 20.351 1.00 89.56 86 TYR A CA 1
ATOM 681 C C . TYR A 1 86 ? -3.153 10.710 20.165 1.00 89.56 86 TYR A C 1
ATOM 683 O O . TYR A 1 86 ? -2.643 10.777 19.046 1.00 89.56 86 TYR A O 1
ATOM 691 N N . LYS A 1 87 ? -2.462 10.258 21.222 1.00 91.94 87 LYS A N 1
ATOM 692 C CA . LYS A 1 87 ? -1.055 9.819 21.131 1.00 91.94 87 LYS A CA 1
ATOM 693 C C . LYS A 1 87 ? -0.893 8.614 20.208 1.00 91.94 87 LYS A C 1
ATOM 695 O O . LYS A 1 87 ? -0.003 8.618 19.358 1.00 91.94 87 LYS A O 1
ATOM 700 N N . ASP A 1 88 ? -1.774 7.626 20.332 1.00 90.88 88 ASP A N 1
ATOM 701 C CA . ASP A 1 88 ? -1.771 6.439 19.471 1.00 90.88 88 ASP A CA 1
ATOM 702 C C . ASP A 1 88 ? -2.006 6.802 18.006 1.00 90.88 88 ASP A C 1
ATOM 704 O O . ASP A 1 88 ? -1.300 6.317 17.117 1.00 90.88 88 ASP A O 1
ATOM 708 N N . CYS A 1 89 ? -2.944 7.718 17.762 1.00 93.19 89 CYS A N 1
ATOM 709 C CA . CYS A 1 89 ? -3.225 8.225 16.430 1.00 93.19 89 CYS A CA 1
ATOM 710 C C . CYS A 1 89 ? -2.017 8.958 15.828 1.00 93.19 89 CYS A C 1
ATOM 712 O O . CYS A 1 89 ? -1.702 8.744 14.658 1.00 93.19 89 CYS A O 1
ATOM 714 N N . ILE A 1 90 ? -1.302 9.775 16.613 1.00 95.56 90 ILE A N 1
ATOM 715 C CA . ILE A 1 90 ? -0.077 10.452 16.156 1.00 95.56 90 ILE A CA 1
ATOM 716 C C . ILE A 1 90 ? 1.009 9.437 15.800 1.00 95.56 90 ILE A C 1
ATOM 718 O O . ILE A 1 90 ? 1.625 9.551 14.742 1.00 95.56 90 ILE A O 1
ATOM 722 N N . LEU A 1 91 ? 1.253 8.442 16.658 1.00 96.38 91 LEU A N 1
ATOM 723 C CA . LEU A 1 91 ? 2.284 7.431 16.410 1.00 96.38 91 LEU A CA 1
ATOM 724 C C . LEU A 1 91 ? 1.968 6.600 15.160 1.00 96.38 91 LEU A C 1
ATOM 726 O O . LEU A 1 91 ? 2.860 6.345 14.350 1.00 96.38 91 LEU A O 1
ATOM 730 N N . LEU A 1 92 ? 0.702 6.221 14.963 1.00 95.69 92 LEU A N 1
ATOM 731 C CA . LEU A 1 92 ? 0.244 5.531 13.755 1.00 95.69 92 LEU A CA 1
ATOM 732 C C . LEU A 1 92 ? 0.353 6.421 12.506 1.00 95.69 92 LEU A C 1
ATOM 734 O O . LEU A 1 92 ? 0.811 5.946 11.467 1.00 95.69 92 LEU A O 1
ATOM 738 N N . ALA A 1 93 ? 0.000 7.705 12.597 1.00 96.75 93 ALA A N 1
ATOM 739 C CA . ALA A 1 93 ? 0.145 8.650 11.490 1.00 96.75 93 ALA A CA 1
ATOM 740 C C . ALA A 1 93 ? 1.618 8.851 11.100 1.00 96.75 93 ALA A C 1
ATOM 742 O O . ALA A 1 93 ? 1.951 8.807 9.916 1.00 96.75 93 ALA A O 1
ATOM 743 N N . LEU A 1 94 ? 2.512 8.989 12.083 1.00 97.25 94 LEU A N 1
ATOM 744 C CA . LEU A 1 94 ? 3.953 9.106 11.859 1.00 97.25 94 LEU A CA 1
ATOM 745 C C . LEU A 1 94 ? 4.522 7.840 11.203 1.00 97.25 94 LEU A C 1
ATOM 747 O O . LEU A 1 94 ? 5.267 7.923 10.228 1.00 97.25 94 LEU A O 1
ATOM 751 N N . GLN A 1 95 ? 4.128 6.663 11.692 1.00 97.38 95 GLN A N 1
ATOM 752 C CA . GLN A 1 95 ? 4.509 5.383 11.096 1.00 97.38 95 GLN A CA 1
ATOM 753 C C . GLN A 1 95 ? 4.031 5.263 9.642 1.00 97.38 95 GLN A C 1
ATOM 755 O O . GLN A 1 95 ? 4.785 4.816 8.773 1.00 97.38 95 GLN A O 1
ATOM 760 N N . CYS A 1 96 ? 2.788 5.666 9.369 1.00 97.38 96 CYS A N 1
ATOM 761 C CA . CYS A 1 96 ? 2.225 5.683 8.025 1.00 97.38 96 CYS A CA 1
ATOM 762 C C . CYS A 1 96 ? 3.013 6.631 7.111 1.00 97.38 96 CYS A C 1
ATOM 764 O O . CYS A 1 96 ? 3.396 6.233 6.014 1.00 97.38 96 CYS A O 1
ATOM 766 N N . ALA A 1 97 ? 3.321 7.846 7.572 1.00 97.69 97 ALA A N 1
ATOM 767 C CA . ALA A 1 97 ? 4.098 8.818 6.807 1.00 97.69 97 ALA A CA 1
ATOM 768 C C . ALA A 1 97 ? 5.484 8.272 6.430 1.00 97.69 97 ALA A C 1
ATOM 770 O O . ALA A 1 97 ? 5.876 8.331 5.268 1.00 97.69 97 ALA A O 1
ATOM 771 N N . ILE A 1 98 ? 6.197 7.653 7.377 1.00 97.81 98 ILE A N 1
ATOM 772 C CA . ILE A 1 98 ? 7.515 7.053 7.114 1.00 97.81 98 ILE A CA 1
ATOM 773 C C . ILE A 1 98 ? 7.404 5.855 6.161 1.00 97.81 98 ILE A C 1
ATOM 775 O O . ILE A 1 98 ? 8.252 5.679 5.285 1.00 97.81 98 ILE A O 1
ATOM 779 N N . SER A 1 99 ? 6.343 5.054 6.280 1.00 97.31 99 SER A N 1
ATOM 780 C CA . SER A 1 99 ? 6.082 3.935 5.365 1.00 97.31 99 SER A CA 1
ATOM 781 C C . SER A 1 99 ? 5.838 4.426 3.935 1.00 97.31 99 SER A C 1
ATOM 783 O O . SER A 1 99 ? 6.401 3.871 2.994 1.00 97.31 99 SER A O 1
ATOM 785 N N . VAL A 1 100 ? 5.077 5.511 3.763 1.00 97.06 100 VAL A N 1
ATOM 786 C CA . VAL A 1 100 ? 4.867 6.159 2.459 1.00 97.06 100 VAL A CA 1
ATOM 787 C C . VAL A 1 100 ? 6.179 6.727 1.915 1.00 97.06 100 VAL A C 1
ATOM 789 O O . VAL A 1 100 ? 6.512 6.460 0.764 1.00 97.06 100 VAL A O 1
ATOM 792 N N . CYS A 1 101 ? 6.973 7.423 2.736 1.00 97.44 101 CYS A N 1
ATOM 793 C CA . CYS A 1 101 ? 8.299 7.905 2.335 1.00 97.44 101 CYS A CA 1
ATOM 794 C C . CYS A 1 101 ? 9.208 6.759 1.872 1.00 97.44 101 CYS A C 1
ATOM 796 O O . CYS A 1 101 ? 9.878 6.889 0.856 1.00 97.44 101 CYS A O 1
ATOM 798 N N . THR A 1 102 ? 9.176 5.614 2.559 1.00 97.31 102 THR A N 1
ATOM 799 C CA . THR A 1 102 ? 9.925 4.409 2.168 1.00 97.31 102 THR A CA 1
ATOM 800 C C . THR A 1 102 ? 9.501 3.913 0.787 1.00 97.31 102 THR A C 1
ATOM 802 O O . THR A 1 102 ? 10.355 3.629 -0.050 1.00 97.31 102 THR A O 1
ATOM 805 N N . VAL A 1 103 ? 8.192 3.826 0.525 1.00 96.94 103 VAL A N 1
ATOM 806 C CA . VAL A 1 103 ? 7.661 3.403 -0.781 1.00 96.94 103 VAL A CA 1
ATOM 807 C C . VAL A 1 103 ? 8.039 4.405 -1.876 1.00 96.94 103 VAL A C 1
ATOM 809 O O . VAL A 1 103 ? 8.428 3.991 -2.962 1.00 96.94 103 VAL A O 1
ATOM 812 N N . ILE A 1 104 ? 8.007 5.710 -1.597 1.00 96.88 104 ILE A N 1
ATOM 813 C CA . ILE A 1 104 ? 8.437 6.743 -2.551 1.00 96.88 104 ILE A CA 1
ATOM 814 C C . ILE A 1 104 ? 9.936 6.620 -2.845 1.00 96.88 104 ILE A C 1
ATOM 816 O O . ILE A 1 104 ? 10.327 6.605 -4.007 1.00 96.88 104 ILE A O 1
ATOM 820 N N . THR A 1 105 ? 10.786 6.477 -1.824 1.00 96.75 105 THR A N 1
ATOM 821 C CA . THR A 1 105 ? 12.229 6.255 -2.017 1.00 96.75 105 THR A CA 1
ATOM 822 C C . THR A 1 105 ? 12.493 4.976 -2.811 1.00 96.75 105 THR A C 1
ATOM 824 O O . THR A 1 105 ? 13.375 4.960 -3.661 1.00 96.75 105 THR A O 1
ATOM 827 N N . ALA A 1 106 ? 11.703 3.924 -2.584 1.00 95.94 106 ALA A N 1
ATOM 828 C CA . ALA A 1 106 ? 11.766 2.680 -3.341 1.00 95.94 106 ALA A CA 1
ATOM 829 C C . ALA A 1 106 ? 11.383 2.853 -4.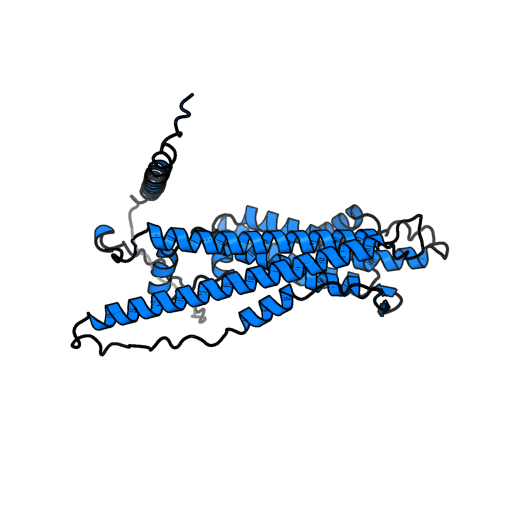818 1.00 95.94 106 ALA A C 1
ATOM 831 O O . ALA A 1 106 ? 12.057 2.310 -5.689 1.00 95.94 106 ALA A O 1
ATOM 832 N N . ILE A 1 107 ? 10.330 3.624 -5.097 1.00 95.94 107 ILE A N 1
ATOM 833 C CA . ILE A 1 107 ? 9.928 3.998 -6.459 1.00 95.94 107 ILE A CA 1
ATOM 834 C C . ILE A 1 107 ? 11.070 4.756 -7.142 1.00 95.94 107 ILE A C 1
ATOM 836 O O . ILE A 1 107 ? 11.470 4.384 -8.238 1.00 95.94 107 ILE A O 1
ATOM 840 N N . VAL A 1 108 ? 11.656 5.754 -6.470 1.00 95.50 108 VAL A N 1
ATOM 841 C CA . VAL A 1 108 ? 12.779 6.532 -7.015 1.00 95.50 108 VAL A CA 1
ATOM 842 C C 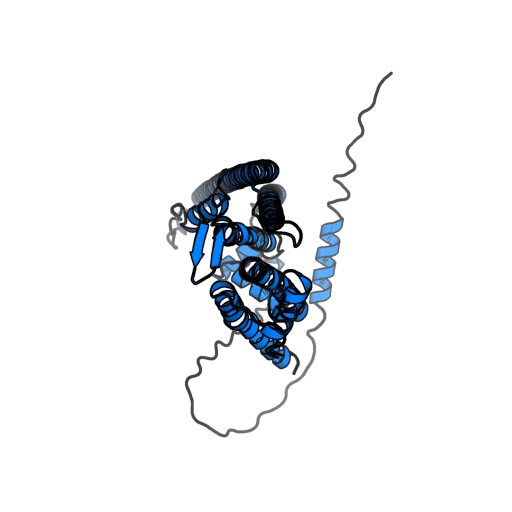. VAL A 1 108 ? 14.011 5.656 -7.267 1.00 95.50 108 VAL A C 1
ATOM 844 O O . VAL A 1 108 ? 14.622 5.794 -8.320 1.00 95.50 108 VAL A O 1
ATOM 847 N N . ASP A 1 109 ? 14.366 4.736 -6.359 1.00 94.50 109 ASP A N 1
ATOM 848 C CA . ASP A 1 109 ? 15.484 3.796 -6.577 1.00 94.50 109 ASP A CA 1
ATOM 849 C C . ASP A 1 109 ? 15.251 2.948 -7.835 1.00 94.50 109 ASP A C 1
ATOM 851 O O . ASP A 1 109 ? 16.158 2.787 -8.645 1.00 94.50 109 ASP A O 1
ATOM 855 N N . ILE A 1 110 ? 14.024 2.461 -8.046 1.00 93.31 110 ILE A N 1
ATOM 856 C CA . ILE A 1 110 ? 13.681 1.671 -9.236 1.00 93.31 110 ILE A CA 1
ATOM 857 C C . ILE A 1 110 ? 13.739 2.515 -10.503 1.00 93.31 110 ILE A C 1
ATOM 859 O O . ILE A 1 110 ? 14.349 2.074 -11.469 1.00 93.31 110 ILE A O 1
ATOM 863 N N . GLU A 1 111 ? 13.179 3.726 -10.507 1.00 92.38 111 GLU A N 1
ATOM 864 C CA . GLU A 1 111 ? 13.261 4.623 -11.668 1.00 92.38 111 GLU A CA 1
ATOM 865 C C . GLU A 1 111 ? 14.707 4.971 -12.039 1.00 92.38 111 GLU A C 1
ATOM 867 O O . GLU A 1 111 ? 15.015 5.112 -13.216 1.00 92.38 111 GLU A O 1
ATOM 872 N N . MET A 1 112 ? 15.608 5.065 -11.056 1.00 90.31 112 MET A N 1
ATOM 873 C CA . MET A 1 112 ? 17.038 5.302 -11.296 1.00 90.31 112 MET A CA 1
ATOM 874 C C . MET A 1 112 ? 17.779 4.059 -11.815 1.00 90.31 112 MET A C 1
ATOM 876 O O . MET A 1 112 ? 18.861 4.183 -12.388 1.00 90.31 112 MET A O 1
ATOM 880 N N . ILE A 1 113 ? 17.239 2.858 -11.584 1.00 87.69 113 ILE A N 1
ATOM 881 C CA . ILE A 1 113 ? 17.791 1.587 -12.082 1.00 87.69 113 ILE A CA 1
ATOM 882 C C . ILE A 1 113 ? 17.248 1.260 -13.471 1.00 87.69 113 ILE A C 1
ATOM 884 O O . ILE A 1 113 ? 17.952 0.631 -14.264 1.00 87.69 113 ILE A O 1
ATOM 888 N N . LEU A 1 114 ? 16.003 1.649 -13.757 1.00 84.88 114 LEU A N 1
ATOM 889 C CA . LEU A 1 114 ? 15.384 1.407 -15.051 1.00 84.88 114 LEU A CA 1
ATOM 890 C C . LEU A 1 114 ? 16.223 2.086 -16.144 1.00 84.88 114 LEU A C 1
ATOM 892 O O . LEU A 1 114 ? 16.518 3.279 -16.037 1.00 84.88 114 LEU A O 1
ATOM 896 N N . PRO A 1 115 ? 16.643 1.349 -17.184 1.00 71.69 115 PRO A N 1
ATOM 897 C CA . PRO A 1 115 ? 17.520 1.929 -18.185 1.00 71.69 115 PRO A CA 1
ATOM 898 C C . PRO A 1 115 ? 16.754 2.973 -19.000 1.00 71.69 115 PRO A C 1
ATOM 900 O O . PRO A 1 115 ? 15.622 2.742 -19.430 1.00 71.69 115 PRO A O 1
ATOM 903 N N . THR A 1 116 ? 17.377 4.130 -19.203 1.00 73.38 116 THR A N 1
ATOM 904 C CA . THR A 1 116 ? 16.893 5.154 -20.131 1.00 73.38 116 THR A CA 1
ATOM 905 C C . THR A 1 116 ? 17.346 4.819 -21.552 1.00 73.38 116 THR A C 1
ATOM 907 O O . THR A 1 116 ? 18.342 4.116 -21.727 1.00 73.38 116 THR A O 1
ATOM 910 N N . GLU A 1 117 ? 16.641 5.324 -22.572 1.00 68.50 117 GLU A N 1
ATOM 911 C CA . GLU A 1 117 ? 16.940 5.050 -23.994 1.00 68.50 117 GLU A CA 1
ATOM 912 C C . GLU A 1 117 ? 18.423 5.263 -24.359 1.00 68.50 117 GLU A C 1
ATOM 914 O O . GLU A 1 117 ? 18.976 4.512 -25.160 1.00 68.50 117 GLU A O 1
ATOM 919 N N . ASP A 1 118 ? 19.092 6.220 -23.708 1.00 69.31 118 ASP A N 1
ATOM 920 C CA . ASP A 1 118 ? 20.493 6.566 -23.967 1.00 69.31 118 ASP A CA 1
ATOM 921 C C . ASP A 1 118 ? 21.522 5.664 -23.251 1.00 69.31 118 ASP A C 1
ATOM 923 O O . ASP A 1 118 ? 22.699 5.664 -23.613 1.00 69.31 118 ASP A O 1
ATOM 927 N N . ASN A 1 119 ? 21.118 4.893 -22.232 1.00 65.56 119 ASN A N 1
ATOM 928 C CA . ASN A 1 119 ? 22.014 4.079 -21.403 1.00 65.56 119 ASN A CA 1
ATOM 929 C C . ASN A 1 119 ? 21.547 2.620 -21.360 1.00 65.56 119 ASN A C 1
ATOM 931 O O . ASN A 1 119 ? 20.866 2.183 -20.436 1.00 65.56 119 ASN A O 1
ATOM 935 N N . THR A 1 120 ? 21.996 1.829 -22.334 1.00 63.66 120 THR A N 1
ATOM 936 C CA . THR A 1 120 ? 21.677 0.393 -22.440 1.00 63.66 120 THR A CA 1
ATOM 937 C C . THR A 1 120 ? 22.309 -0.477 -21.348 1.00 63.66 120 THR A C 1
ATOM 939 O O . THR A 1 120 ? 21.962 -1.651 -21.220 1.00 63.66 120 THR A O 1
ATOM 942 N N . GLN A 1 121 ? 23.230 0.063 -20.541 1.00 66.19 121 GLN A N 1
ATOM 943 C CA . GLN A 1 121 ? 23.855 -0.661 -19.434 1.00 66.19 121 GLN A CA 1
ATOM 944 C C . GLN A 1 121 ? 23.320 -0.186 -18.083 1.00 66.19 121 GLN A C 1
ATOM 946 O O . GLN A 1 121 ? 23.345 1.008 -17.783 1.00 66.19 121 GLN A O 1
ATOM 951 N N . PHE A 1 122 ? 22.920 -1.143 -17.237 1.00 65.50 122 PHE A N 1
ATOM 952 C CA . PHE A 1 122 ? 22.601 -0.921 -15.826 1.00 65.50 122 PHE A CA 1
ATOM 953 C C . PHE A 1 122 ? 23.828 -0.363 -15.101 1.00 65.50 122 PHE A C 1
ATOM 955 O O . PHE A 1 122 ? 24.699 -1.103 -14.635 1.00 65.50 122 PHE A O 1
ATOM 962 N N . LYS A 1 123 ? 23.930 0.962 -15.019 1.00 66.62 123 LYS A N 1
ATOM 963 C CA . LYS A 1 123 ? 25.001 1.610 -14.276 1.00 66.62 123 LYS A CA 1
ATOM 964 C C . LYS A 1 123 ? 24.552 1.730 -12.829 1.00 66.62 123 LYS A C 1
ATOM 966 O O . LYS A 1 123 ? 23.793 2.630 -12.480 1.00 66.62 123 LYS A O 1
ATOM 971 N N . TYR A 1 124 ? 25.033 0.827 -11.977 1.00 70.94 124 TYR A N 1
ATOM 972 C CA . TYR A 1 124 ? 24.943 1.024 -10.532 1.00 70.94 124 TYR A CA 1
ATOM 973 C C . TYR A 1 124 ? 25.700 2.308 -10.178 1.00 70.94 124 TYR A C 1
ATOM 975 O O . TYR A 1 124 ? 26.928 2.332 -10.129 1.00 70.94 124 TYR A O 1
ATOM 983 N N . SER A 1 125 ? 24.956 3.396 -9.999 1.00 76.75 125 SER A N 1
ATOM 984 C CA . SER A 1 125 ? 25.489 4.667 -9.525 1.00 76.75 125 SER A CA 1
ATOM 985 C C . SER A 1 125 ? 25.648 4.610 -8.009 1.00 76.75 125 SER A C 1
ATOM 987 O O . SER A 1 125 ? 24.806 4.030 -7.319 1.00 76.75 125 SER A O 1
ATOM 989 N N . GLU A 1 126 ? 26.682 5.257 -7.467 1.00 82.56 126 GLU A N 1
ATOM 990 C CA . GLU A 1 126 ? 26.819 5.456 -6.016 1.00 82.56 126 GLU A CA 1
ATOM 991 C C . GLU A 1 126 ? 25.575 6.132 -5.408 1.00 82.56 126 GLU A C 1
ATOM 993 O O . GLU A 1 126 ? 25.238 5.895 -4.247 1.00 82.56 126 GLU A O 1
ATOM 998 N N . ALA A 1 127 ? 24.824 6.893 -6.215 1.00 80.62 127 ALA A N 1
ATOM 999 C CA . ALA A 1 127 ? 23.546 7.483 -5.823 1.00 80.62 127 ALA A CA 1
ATOM 1000 C C . ALA A 1 127 ? 22.507 6.437 -5.365 1.00 80.62 127 ALA A C 1
ATOM 1002 O O . ALA A 1 127 ? 21.798 6.667 -4.383 1.00 80.62 127 ALA A O 1
ATOM 1003 N N . ASN A 1 128 ? 22.461 5.262 -6.004 1.00 89.50 128 ASN A N 1
ATOM 1004 C CA . ASN A 1 128 ? 21.504 4.202 -5.660 1.00 89.50 128 ASN A CA 1
ATOM 1005 C C . ASN A 1 128 ? 21.846 3.585 -4.295 1.00 89.50 128 ASN A C 1
ATOM 1007 O O . ASN A 1 128 ? 20.962 3.244 -3.510 1.00 89.50 128 ASN A O 1
ATOM 1011 N N . LEU A 1 129 ? 23.139 3.500 -3.955 1.00 92.94 129 LEU A N 1
ATOM 1012 C CA . LEU A 1 129 ? 23.559 3.045 -2.629 1.00 92.94 129 LEU A CA 1
ATOM 1013 C C . LEU A 1 129 ? 23.053 3.998 -1.535 1.00 92.94 129 LEU A C 1
ATOM 1015 O O . LEU A 1 129 ? 22.525 3.535 -0.524 1.00 92.94 129 LEU A O 1
ATOM 1019 N N . GLY A 1 130 ? 23.155 5.312 -1.761 1.00 94.38 130 GLY A N 1
ATOM 1020 C CA . GLY A 1 130 ? 22.632 6.329 -0.847 1.00 94.38 130 GLY A CA 1
ATOM 1021 C C . GLY A 1 130 ? 21.122 6.198 -0.615 1.00 94.38 130 GLY A C 1
ATOM 1022 O O . GLY A 1 130 ? 20.684 6.139 0.535 1.00 94.38 130 GLY A O 1
ATOM 1023 N N . LEU A 1 131 ? 20.329 6.070 -1.687 1.00 94.88 131 LEU A N 1
ATOM 1024 C CA . LEU A 1 131 ? 18.872 5.890 -1.593 1.00 94.88 131 LEU A CA 1
ATOM 1025 C C . LEU A 1 131 ? 18.486 4.618 -0.826 1.00 94.88 131 LEU A C 1
ATOM 1027 O O . LEU A 1 131 ? 17.568 4.644 -0.005 1.00 94.88 131 LEU A O 1
ATOM 1031 N N . ARG A 1 132 ? 19.216 3.515 -1.025 1.00 95.00 132 ARG A N 1
ATOM 1032 C CA . ARG A 1 132 ? 18.978 2.256 -0.300 1.00 95.00 132 ARG A CA 1
ATOM 1033 C C . ARG A 1 132 ? 19.312 2.354 1.183 1.00 95.00 132 ARG A C 1
ATOM 1035 O O . ARG A 1 132 ? 18.561 1.824 2.000 1.00 95.00 132 ARG A O 1
ATOM 1042 N N . ILE A 1 133 ? 20.387 3.058 1.546 1.00 95.81 133 ILE A N 1
ATOM 1043 C CA . ILE A 1 133 ? 20.711 3.336 2.953 1.00 95.81 133 ILE A CA 1
ATOM 1044 C C . ILE A 1 133 ? 19.598 4.177 3.590 1.00 95.81 133 ILE A C 1
ATOM 1046 O O . ILE A 1 133 ? 19.131 3.838 4.675 1.00 95.81 133 ILE A O 1
ATOM 1050 N N . VAL A 1 134 ? 19.114 5.220 2.905 1.00 96.31 134 VAL A N 1
ATOM 1051 C CA . VAL A 1 134 ? 17.986 6.043 3.383 1.00 96.31 134 VAL A CA 1
ATOM 1052 C C . VAL A 1 134 ? 16.720 5.199 3.567 1.00 96.31 134 VAL A C 1
ATOM 1054 O O . VAL A 1 134 ? 16.076 5.279 4.612 1.00 96.31 134 VAL A O 1
ATOM 1057 N N . CYS A 1 135 ? 16.396 4.333 2.605 1.00 96.06 135 CYS A N 1
ATOM 1058 C CA . CYS A 1 135 ? 15.266 3.406 2.695 1.00 96.06 135 CYS A CA 1
ATOM 1059 C C . CYS A 1 135 ? 15.388 2.466 3.911 1.00 96.06 135 CYS A C 1
ATOM 1061 O O . CYS A 1 135 ? 14.429 2.284 4.663 1.00 96.06 135 CYS A O 1
ATOM 1063 N N . LEU A 1 136 ? 16.583 1.922 4.167 1.00 96.19 136 LEU A N 1
ATOM 1064 C CA . LEU A 1 136 ? 16.852 1.076 5.331 1.00 96.19 136 LEU A CA 1
ATOM 1065 C C . LEU A 1 136 ? 16.697 1.845 6.655 1.00 96.19 136 LEU A C 1
ATOM 1067 O O . LEU A 1 136 ? 16.109 1.316 7.600 1.00 96.19 136 LEU A O 1
ATOM 1071 N N . LEU A 1 137 ? 17.156 3.098 6.720 1.00 97.00 137 LEU A N 1
ATOM 1072 C CA . LEU A 1 137 ? 16.972 3.956 7.894 1.00 97.00 137 LEU A CA 1
ATOM 1073 C C . LEU A 1 137 ? 15.491 4.245 8.164 1.00 97.00 137 LEU A C 1
ATOM 1075 O O . LEU A 1 137 ? 15.054 4.141 9.312 1.00 97.00 137 LEU A O 1
ATOM 1079 N N . PHE A 1 138 ? 14.700 4.539 7.126 1.00 97.56 138 PHE A N 1
ATOM 1080 C CA . PHE A 1 138 ? 13.252 4.703 7.271 1.00 97.56 138 PHE A CA 1
ATOM 1081 C C . PHE A 1 138 ? 12.569 3.428 7.772 1.00 97.56 138 PHE A C 1
ATOM 1083 O O . PHE A 1 138 ? 11.679 3.513 8.615 1.00 97.56 138 PHE A O 1
ATOM 1090 N N . ASN A 1 139 ? 13.029 2.248 7.355 1.00 96.19 139 ASN A N 1
ATOM 1091 C CA . ASN A 1 139 ? 12.481 0.975 7.828 1.00 96.19 139 ASN A CA 1
ATOM 1092 C C . ASN A 1 139 ? 12.774 0.704 9.302 1.00 96.19 139 ASN A C 1
ATOM 1094 O O . ASN A 1 139 ? 11.868 0.319 10.043 1.00 96.19 139 ASN A O 1
ATOM 1098 N N . ILE A 1 140 ? 14.005 0.960 9.753 1.00 96.69 140 ILE A N 1
ATOM 1099 C CA . ILE A 1 140 ? 14.361 0.847 11.174 1.00 96.69 140 ILE A CA 1
ATOM 1100 C C . ILE A 1 140 ? 13.547 1.847 12.001 1.00 96.69 140 ILE A C 1
ATOM 1102 O O . ILE A 1 140 ? 13.021 1.489 13.055 1.00 96.69 140 ILE A O 1
ATOM 1106 N N . LEU A 1 141 ? 13.395 3.082 11.514 1.00 97.44 141 LEU A N 1
ATOM 1107 C CA . LEU A 1 141 ? 12.607 4.108 12.193 1.00 97.44 141 LEU A CA 1
ATOM 1108 C C . LEU A 1 141 ? 11.122 3.720 12.281 1.00 97.44 141 LEU A C 1
ATOM 1110 O O . LEU A 1 141 ? 10.533 3.808 13.357 1.00 97.44 141 LEU A O 1
ATOM 1114 N N . ALA A 1 142 ? 10.527 3.234 11.188 1.00 97.06 142 ALA A N 1
ATOM 1115 C CA . ALA A 1 142 ? 9.139 2.776 11.164 1.00 97.06 142 ALA A CA 1
ATOM 1116 C C . ALA A 1 142 ? 8.912 1.572 12.094 1.00 97.06 142 ALA A C 1
ATOM 1118 O O . ALA A 1 142 ? 7.926 1.545 12.831 1.00 97.06 142 ALA A O 1
ATOM 1119 N N . ALA A 1 143 ? 9.839 0.606 12.110 1.00 96.88 143 ALA A N 1
ATOM 1120 C CA . ALA A 1 143 ? 9.796 -0.539 13.017 1.00 96.88 143 ALA A CA 1
ATOM 1121 C C . ALA A 1 143 ? 9.925 -0.111 14.488 1.00 96.88 143 ALA A C 1
ATOM 1123 O O . ALA A 1 143 ? 9.170 -0.591 15.332 1.00 96.88 143 ALA A O 1
ATOM 1124 N N . SER A 1 144 ? 10.824 0.830 14.788 1.00 97.31 144 SER A N 1
ATOM 1125 C CA . SER A 1 144 ? 10.991 1.396 16.130 1.00 97.31 144 SER A CA 1
ATOM 1126 C C . SER A 1 144 ? 9.705 2.068 16.620 1.00 97.31 144 SER A C 1
ATOM 1128 O O . SER A 1 144 ? 9.197 1.718 17.684 1.00 97.31 144 SER A O 1
ATOM 1130 N N . ILE A 1 145 ? 9.102 2.941 15.802 1.00 97.19 145 ILE A N 1
ATOM 1131 C CA . ILE A 1 145 ? 7.835 3.615 16.132 1.00 97.19 145 ILE A CA 1
ATOM 1132 C C . ILE A 1 145 ? 6.709 2.601 16.341 1.00 97.19 145 ILE A C 1
ATOM 1134 O O . ILE A 1 145 ? 5.937 2.735 17.290 1.00 97.19 145 ILE A O 1
ATOM 1138 N N . TYR A 1 146 ? 6.629 1.564 15.503 1.00 97.12 146 TYR A N 1
ATOM 1139 C CA . TYR A 1 146 ? 5.639 0.502 15.664 1.00 97.12 146 TYR A CA 1
ATOM 1140 C C . TYR A 1 146 ? 5.808 -0.253 16.991 1.00 97.12 146 TYR A C 1
ATOM 1142 O O . TYR A 1 146 ? 4.821 -0.497 17.689 1.00 97.12 146 TYR A O 1
ATOM 1150 N N . ILE A 1 147 ? 7.045 -0.592 17.371 1.00 96.38 147 ILE A N 1
ATOM 1151 C CA . ILE A 1 147 ? 7.344 -1.254 18.647 1.00 96.38 147 ILE A CA 1
ATOM 1152 C C . ILE A 1 147 ? 6.982 -0.337 19.819 1.00 96.38 147 ILE A C 1
ATOM 1154 O O . ILE A 1 147 ? 6.310 -0.789 20.745 1.00 96.38 147 ILE A O 1
ATOM 1158 N N . THR A 1 148 ? 7.350 0.948 19.771 1.00 96.25 148 THR A N 1
ATOM 1159 C CA . THR A 1 148 ? 6.981 1.934 20.800 1.00 96.25 148 THR A CA 1
ATOM 1160 C C . THR A 1 148 ? 5.467 2.064 20.933 1.00 96.25 148 THR A C 1
ATOM 1162 O O . THR A 1 148 ? 4.941 2.013 22.045 1.00 96.25 148 THR A O 1
ATOM 1165 N N . ARG A 1 149 ? 4.751 2.165 19.808 1.00 95.25 149 ARG A N 1
ATOM 1166 C CA . ARG A 1 149 ? 3.286 2.207 19.777 1.00 95.25 149 ARG A CA 1
ATOM 1167 C C . ARG A 1 149 ? 2.688 0.958 20.416 1.00 95.25 149 ARG A C 1
ATOM 1169 O O . ARG A 1 149 ? 1.816 1.067 21.270 1.00 95.25 149 ARG A O 1
ATOM 1176 N N . ARG A 1 150 ? 3.166 -0.238 20.049 1.00 93.81 150 ARG A N 1
ATOM 1177 C CA . ARG A 1 150 ? 2.632 -1.486 20.614 1.00 93.81 150 ARG A CA 1
ATOM 1178 C C . ARG A 1 150 ? 2.948 -1.626 22.100 1.00 93.81 150 ARG A C 1
ATOM 1180 O O . ARG A 1 150 ? 2.094 -2.078 22.854 1.00 93.81 150 ARG A O 1
ATOM 1187 N N . TYR A 1 151 ? 4.140 -1.225 22.525 1.00 93.94 151 TYR A N 1
ATOM 1188 C CA . TYR A 1 151 ? 4.506 -1.193 23.937 1.00 93.94 151 TYR A CA 1
ATOM 1189 C C . TYR A 1 151 ? 3.537 -0.318 24.742 1.00 93.94 151 TYR A C 1
ATOM 1191 O O . TYR A 1 151 ? 3.034 -0.747 25.778 1.00 93.94 151 TYR A O 1
ATOM 1199 N N . PHE A 1 152 ? 3.206 0.866 24.224 1.00 92.81 152 PHE A N 1
ATOM 1200 C CA . PHE A 1 152 ? 2.262 1.781 24.859 1.00 92.81 152 PHE A CA 1
ATOM 1201 C C . PHE A 1 152 ? 0.836 1.213 24.924 1.00 92.81 152 PHE A C 1
ATOM 1203 O O . PHE A 1 152 ? 0.203 1.275 25.976 1.00 92.81 152 PHE A O 1
ATOM 1210 N N . GLN A 1 153 ? 0.374 0.557 23.855 1.00 90.12 153 GLN A N 1
ATOM 1211 C CA . GLN A 1 153 ? -0.914 -0.146 23.848 1.00 90.12 153 GLN A CA 1
ATOM 1212 C C . GLN A 1 153 ? -0.976 -1.264 24.896 1.00 90.12 153 GLN A C 1
ATOM 1214 O O . GLN A 1 153 ? -1.969 -1.382 25.605 1.00 90.12 153 GLN A O 1
ATOM 1219 N N . ILE A 1 154 ? 0.092 -2.056 25.046 1.00 90.06 154 ILE A N 1
ATOM 1220 C CA . ILE A 1 154 ? 0.153 -3.124 26.058 1.00 90.06 154 ILE A CA 1
ATOM 1221 C C . ILE A 1 154 ? 0.107 -2.541 27.477 1.00 90.06 154 ILE A C 1
ATOM 1223 O O . ILE A 1 154 ? -0.548 -3.108 28.352 1.00 90.06 154 ILE A O 1
ATOM 1227 N N . LEU A 1 155 ? 0.790 -1.419 27.728 1.00 90.12 155 LEU A N 1
ATOM 1228 C CA . LEU A 1 155 ? 0.711 -0.735 29.022 1.00 90.12 155 LEU A CA 1
ATOM 1229 C C . LEU A 1 155 ? -0.716 -0.259 29.313 1.00 90.12 155 LEU A C 1
ATOM 1231 O O . LEU A 1 155 ? -1.215 -0.484 30.412 1.00 90.12 155 LEU A O 1
ATOM 1235 N N . GLN A 1 156 ? -1.395 0.310 28.317 1.00 86.69 156 GLN A N 1
ATOM 1236 C CA . GLN A 1 156 ? -2.776 0.764 28.460 1.00 86.69 156 GLN A CA 1
ATOM 1237 C C . GLN A 1 156 ? -3.753 -0.396 28.700 1.00 86.69 156 GLN A C 1
ATOM 1239 O O . GLN A 1 156 ? -4.618 -0.301 29.566 1.00 86.69 156 GLN A O 1
ATOM 1244 N N . GLU A 1 157 ? -3.607 -1.507 27.974 1.00 84.94 157 GLU A N 1
ATOM 1245 C CA . GLU A 1 157 ? -4.408 -2.720 28.190 1.00 84.94 157 GLU A CA 1
ATOM 1246 C C . GLU A 1 157 ? -4.251 -3.235 29.635 1.00 84.94 157 GLU A C 1
ATOM 1248 O O . GLU A 1 157 ? -5.235 -3.632 30.261 1.00 84.94 157 GLU A O 1
ATOM 1253 N N . ARG A 1 158 ? -3.038 -3.159 30.204 1.00 87.38 158 ARG A N 1
ATOM 1254 C CA . ARG A 1 158 ? -2.775 -3.525 31.607 1.00 87.38 158 ARG A CA 1
ATOM 1255 C C . ARG A 1 158 ? -3.401 -2.559 32.609 1.00 87.38 158 ARG A C 1
ATOM 1257 O O . ARG A 1 158 ? -3.936 -3.014 33.616 1.00 87.38 158 ARG A O 1
ATOM 1264 N N . GLU A 1 159 ? -3.340 -1.255 32.359 1.00 86.75 159 GLU A N 1
ATOM 1265 C CA . GLU A 1 159 ? -3.967 -0.252 33.231 1.00 86.75 159 GLU A CA 1
ATOM 1266 C C . GLU A 1 159 ? -5.490 -0.420 33.274 1.00 86.75 159 GLU A C 1
ATOM 1268 O O . GLU A 1 159 ? -6.068 -0.456 34.359 1.00 86.75 159 GLU A O 1
ATOM 1273 N N . ILE A 1 160 ? -6.130 -0.623 32.116 1.00 82.00 160 ILE A N 1
ATOM 1274 C CA . ILE A 1 160 ? -7.577 -0.880 32.023 1.00 82.00 160 ILE A CA 1
ATOM 1275 C C . ILE A 1 160 ? -7.947 -2.177 32.754 1.00 82.00 160 ILE A C 1
ATOM 1277 O O . ILE A 1 160 ? -8.949 -2.225 33.466 1.00 82.00 160 ILE A O 1
ATOM 1281 N N . TYR A 1 161 ? -7.136 -3.228 32.607 1.00 84.19 161 TYR A N 1
ATOM 1282 C CA . TYR A 1 161 ? -7.358 -4.487 33.316 1.00 84.19 161 TYR A CA 1
ATOM 1283 C C . TYR A 1 161 ? -7.277 -4.312 34.838 1.00 84.19 161 TYR A C 1
ATOM 1285 O O . TYR A 1 161 ? -8.162 -4.775 35.556 1.00 84.19 161 TYR A O 1
ATOM 1293 N N . ASN A 1 162 ? -6.253 -3.609 35.330 1.00 86.94 162 ASN A N 1
ATOM 1294 C CA . ASN A 1 162 ? -6.084 -3.348 36.759 1.00 86.94 162 ASN A CA 1
ATOM 1295 C C . ASN A 1 162 ? -7.238 -2.511 37.326 1.00 86.94 162 ASN A C 1
ATOM 1297 O O . ASN A 1 162 ? -7.727 -2.825 38.408 1.00 86.94 162 ASN A O 1
ATOM 1301 N N . TRP A 1 163 ? -7.704 -1.503 36.581 1.00 83.31 163 TRP A N 1
ATOM 1302 C CA . TRP A 1 163 ? -8.859 -0.691 36.964 1.00 83.31 163 TRP A CA 1
ATOM 1303 C C . TRP A 1 163 ? -10.136 -1.530 37.078 1.00 83.31 163 TRP A C 1
ATOM 1305 O O . TRP A 1 163 ? -10.806 -1.505 38.107 1.00 83.31 163 TRP A O 1
ATOM 1315 N N . ASN A 1 164 ? -10.444 -2.335 36.056 1.00 81.19 164 ASN A N 1
ATOM 1316 C CA . ASN A 1 164 ? -11.626 -3.201 36.071 1.00 81.19 164 ASN A CA 1
ATOM 1317 C C . ASN A 1 164 ? -11.562 -4.227 37.209 1.00 81.19 164 ASN A C 1
ATOM 1319 O O . ASN A 1 164 ? -12.579 -4.524 37.831 1.00 81.19 164 ASN A O 1
ATOM 1323 N N . ALA A 1 165 ? -10.371 -4.751 37.507 1.00 83.38 165 ALA A N 1
ATOM 1324 C CA . ALA A 1 165 ? -10.168 -5.657 38.630 1.00 83.38 165 ALA A CA 1
ATOM 1325 C C . ALA A 1 165 ? -10.387 -4.966 39.988 1.00 83.38 165 ALA A C 1
ATOM 1327 O O . ALA A 1 165 ? -10.825 -5.618 40.933 1.00 83.38 165 ALA A O 1
ATOM 1328 N N . GLU A 1 166 ? -10.088 -3.670 40.112 1.00 86.56 166 GLU A N 1
ATOM 1329 C CA . GLU A 1 166 ? -10.352 -2.885 41.323 1.00 86.56 166 GLU A CA 1
ATOM 1330 C C . GLU A 1 166 ? -11.838 -2.537 41.466 1.00 86.56 166 GLU A C 1
ATOM 1332 O O . GLU A 1 166 ? -12.404 -2.720 42.543 1.00 86.56 166 GLU A O 1
ATOM 1337 N N . GLU A 1 167 ? -12.498 -2.134 40.379 1.00 83.25 167 GLU A N 1
ATOM 1338 C CA . GLU A 1 167 ? -13.941 -1.870 40.357 1.00 83.25 167 GLU A CA 1
ATOM 1339 C C . GLU A 1 167 ? -14.742 -3.136 40.699 1.00 83.25 167 GLU A C 1
ATOM 1341 O O . GLU A 1 167 ? -15.641 -3.101 41.538 1.00 83.25 167 GLU A O 1
ATOM 1346 N N . GLN A 1 168 ? -14.345 -4.293 40.160 1.00 79.75 168 GLN A N 1
ATOM 1347 C CA . GLN A 1 168 ? -14.955 -5.579 40.506 1.00 79.75 168 GLN A CA 1
ATOM 1348 C C . GLN A 1 168 ? -14.789 -5.955 41.984 1.00 79.75 168 GLN A C 1
ATOM 1350 O O . GLN A 1 168 ? -15.677 -6.598 42.537 1.00 79.75 168 GLN A O 1
ATOM 1355 N N . ARG A 1 169 ? -13.706 -5.537 42.658 1.00 81.81 169 ARG A N 1
ATOM 1356 C CA . ARG A 1 169 ? -13.540 -5.769 44.108 1.00 81.81 169 ARG A CA 1
ATOM 1357 C C . ARG A 1 169 ? -14.511 -4.952 44.957 1.00 81.81 169 ARG A C 1
ATOM 1359 O O . ARG A 1 169 ? -14.736 -5.312 46.109 1.00 81.81 169 ARG A O 1
ATOM 1366 N N . GLN A 1 170 ? -15.053 -3.858 44.425 1.00 84.75 170 GLN A N 1
ATOM 1367 C CA . GLN A 1 170 ? -16.004 -3.005 45.141 1.00 84.75 170 GLN A CA 1
ATOM 1368 C C . GLN A 1 170 ? -17.454 -3.493 45.004 1.00 84.75 170 GLN A C 1
ATOM 1370 O O . GLN A 1 170 ? -18.302 -3.108 45.810 1.00 84.75 170 GLN A O 1
ATOM 1375 N N . ILE A 1 171 ? -17.752 -4.349 44.020 1.00 78.94 171 ILE A N 1
ATOM 1376 C CA . ILE A 1 171 ? -19.093 -4.905 43.822 1.00 78.94 171 ILE A CA 1
ATOM 1377 C C . ILE A 1 171 ? -19.326 -6.025 44.858 1.00 78.94 171 ILE A C 1
ATOM 1379 O O . ILE A 1 171 ? -18.524 -6.958 44.937 1.00 78.94 171 ILE A O 1
ATOM 1383 N N . PRO A 1 172 ? -20.395 -5.961 45.676 1.00 76.81 172 PRO A N 1
ATOM 1384 C CA . PRO A 1 172 ? -20.674 -6.966 46.700 1.00 76.81 172 PRO A CA 1
ATOM 1385 C C . PRO A 1 172 ? -20.868 -8.369 46.098 1.00 76.81 172 PRO A C 1
ATOM 1387 O O . PRO A 1 172 ? -21.502 -8.536 45.057 1.00 76.81 172 PRO A O 1
ATOM 1390 N N . MET A 1 173 ? -20.318 -9.374 46.790 1.00 62.62 173 MET A N 1
ATOM 1391 C CA . MET A 1 173 ? -20.121 -10.759 46.324 1.00 62.62 173 MET A CA 1
ATOM 1392 C C . MET A 1 173 ? -21.394 -11.489 45.854 1.00 62.62 173 MET A C 1
ATOM 1394 O O . MET A 1 173 ? -21.291 -12.389 45.027 1.00 62.62 173 MET A O 1
ATOM 1398 N N . ASP A 1 174 ? -22.580 -11.086 46.315 1.00 72.88 174 ASP A N 1
ATOM 1399 C CA . ASP A 1 174 ? -23.843 -11.801 46.062 1.00 72.88 174 ASP A CA 1
ATOM 1400 C C . ASP A 1 174 ? -24.334 -11.758 44.597 1.00 72.88 174 ASP A C 1
ATOM 1402 O O . ASP A 1 174 ? -25.302 -12.434 44.255 1.00 72.88 174 ASP A O 1
ATOM 1406 N N . LEU A 1 175 ? -23.684 -10.993 43.710 1.00 60.78 175 LEU A N 1
ATOM 1407 C CA . LEU A 1 175 ? -24.032 -10.898 42.281 1.00 60.78 175 LEU A CA 1
ATOM 1408 C C . LEU A 1 175 ? -22.929 -11.403 41.328 1.00 60.78 175 LEU A C 1
ATOM 1410 O O . LEU A 1 175 ? -23.096 -11.300 40.113 1.00 60.78 175 LEU A O 1
ATOM 1414 N N . SER A 1 176 ? -21.807 -11.937 41.833 1.00 55.47 176 SER A N 1
ATOM 1415 C CA . SER A 1 176 ? -20.614 -12.197 41.000 1.00 55.47 176 SER A CA 1
ATOM 1416 C C . SER A 1 176 ? -20.552 -13.577 40.324 1.00 55.47 176 SER A C 1
ATOM 1418 O O . SER A 1 176 ? -19.645 -13.818 39.528 1.00 55.47 176 SER A O 1
ATOM 1420 N N . GLU A 1 177 ? -21.525 -14.468 40.552 1.00 56.41 177 GLU A N 1
ATOM 1421 C CA . GLU A 1 177 ? -21.541 -15.804 39.922 1.00 56.41 177 GLU A CA 1
ATOM 1422 C C . GLU A 1 177 ? -21.859 -15.782 38.413 1.00 56.41 177 GLU A C 1
ATOM 1424 O O . GLU A 1 177 ? -21.651 -16.776 37.714 1.00 56.41 177 GLU A O 1
ATOM 1429 N N . ALA A 1 178 ? -22.306 -14.650 37.861 1.00 55.44 178 ALA A N 1
ATOM 1430 C CA . ALA A 1 178 ? -22.551 -14.515 36.429 1.00 55.44 178 ALA A CA 1
ATOM 1431 C C . ALA A 1 178 ? -21.255 -14.177 35.662 1.00 55.44 178 ALA A C 1
ATOM 1433 O O . ALA A 1 178 ? -20.932 -13.017 35.418 1.00 55.44 178 ALA A O 1
ATOM 1434 N N . SER A 1 179 ? -20.535 -15.235 35.273 1.00 53.50 179 SER A N 1
ATOM 1435 C CA . SER A 1 179 ? -19.509 -15.277 34.216 1.00 53.50 179 SER A CA 1
ATOM 1436 C C . SER A 1 179 ? -18.384 -14.240 34.322 1.00 53.50 179 SER A C 1
ATOM 1438 O O . SER A 1 179 ? -18.254 -13.336 33.494 1.00 53.50 179 SER A O 1
ATOM 1440 N N . VAL A 1 180 ? -17.503 -14.425 35.305 1.00 54.06 180 VAL A N 1
ATOM 1441 C CA . VAL A 1 180 ? -16.134 -13.901 35.233 1.00 54.06 180 VAL A CA 1
ATOM 1442 C C . VAL A 1 180 ? -15.354 -14.790 34.263 1.00 54.06 180 VAL A C 1
ATOM 1444 O O . VAL A 1 180 ? -14.607 -15.675 34.671 1.00 54.06 180 VAL A O 1
ATOM 1447 N N . ASP A 1 181 ? -15.548 -14.576 32.961 1.00 60.06 181 ASP A N 1
ATOM 1448 C CA . ASP A 1 181 ? -14.568 -15.023 31.975 1.00 60.06 181 ASP A CA 1
ATOM 1449 C C . ASP A 1 181 ? -13.312 -14.190 32.228 1.00 60.06 181 ASP A C 1
ATOM 1451 O O . ASP A 1 181 ? -13.223 -13.018 31.849 1.00 60.06 181 ASP A O 1
ATOM 1455 N N . SER A 1 182 ? -12.365 -14.772 32.964 1.00 57.84 182 SER A N 1
ATOM 1456 C CA . SER A 1 182 ? -11.058 -14.184 33.210 1.00 57.84 182 SER A CA 1
ATOM 1457 C C . SER A 1 182 ? -10.432 -13.868 31.859 1.00 57.84 182 SER A C 1
ATOM 1459 O O . SER A 1 182 ? -10.014 -14.771 31.131 1.00 57.84 182 SER A O 1
ATOM 1461 N N . ALA A 1 183 ? -10.408 -12.585 31.506 1.00 58.72 183 ALA A N 1
ATOM 1462 C CA . ALA A 1 183 ? -9.731 -12.089 30.325 1.00 58.72 183 ALA A CA 1
ATOM 1463 C C . ALA A 1 183 ? -8.223 -12.254 30.540 1.00 58.72 183 ALA A C 1
ATOM 1465 O O . ALA A 1 183 ? -7.525 -11.312 30.913 1.00 58.72 183 ALA A O 1
ATOM 1466 N N . GLU A 1 184 ? -7.728 -13.480 30.367 1.00 64.88 184 GLU A N 1
ATOM 1467 C CA . GLU A 1 184 ? -6.301 -13.742 30.350 1.00 64.88 184 GLU A CA 1
ATOM 1468 C C . GLU A 1 184 ? -5.668 -12.853 29.272 1.00 64.88 184 GLU A C 1
ATOM 1470 O O . GLU A 1 184 ? -6.244 -12.692 28.186 1.00 64.88 184 GLU A O 1
ATOM 1475 N N . PRO A 1 185 ? -4.504 -12.240 29.555 1.00 63.69 185 PRO A N 1
ATOM 1476 C CA . PRO A 1 185 ? -3.822 -11.397 28.591 1.00 63.69 185 PRO A CA 1
ATOM 1477 C C . PRO A 1 185 ? -3.545 -12.237 27.347 1.00 63.69 185 PRO A C 1
ATOM 1479 O O . PRO A 1 185 ? -2.711 -13.145 27.374 1.00 63.69 185 PRO A O 1
ATOM 1482 N N . LYS A 1 186 ? -4.283 -11.960 26.264 1.00 65.62 186 LYS A N 1
ATOM 1483 C CA . LYS A 1 186 ? -4.145 -12.691 25.007 1.00 65.62 186 LYS A CA 1
ATOM 1484 C C . LYS A 1 186 ? -2.674 -12.656 24.602 1.00 65.62 186 LYS A C 1
ATOM 1486 O O . LYS A 1 186 ? -2.078 -11.585 24.467 1.00 65.62 186 LYS A O 1
ATOM 1491 N N . MET A 1 187 ? -2.094 -13.848 24.461 1.00 72.00 187 MET A N 1
ATOM 1492 C CA . MET A 1 187 ? -0.743 -14.056 23.942 1.00 72.00 187 MET A CA 1
ATOM 1493 C C . MET A 1 187 ? -0.525 -13.205 22.686 1.00 72.00 187 MET A C 1
ATOM 1495 O O . MET A 1 187 ? -1.473 -12.978 21.934 1.00 72.00 187 MET A O 1
ATOM 1499 N N . ILE A 1 188 ? 0.720 -12.758 22.467 1.00 81.81 188 ILE A N 1
ATOM 1500 C CA . ILE A 1 188 ? 1.130 -11.940 21.314 1.00 81.81 188 ILE A CA 1
ATOM 1501 C C . ILE A 1 188 ? 0.444 -12.463 20.051 1.00 81.81 188 ILE A C 1
ATOM 1503 O O . ILE A 1 188 ? 0.768 -13.544 19.558 1.00 81.81 188 ILE A O 1
ATOM 1507 N N . GLU A 1 189 ? -0.520 -11.697 19.542 1.00 89.50 189 GLU A N 1
ATOM 1508 C CA . GLU A 1 189 ? -1.246 -12.101 18.350 1.00 89.50 189 GLU A CA 1
ATOM 1509 C C . GLU A 1 189 ? -0.261 -12.197 17.181 1.00 89.50 189 GLU A C 1
ATOM 1511 O O . GLU A 1 189 ? 0.536 -11.282 16.948 1.00 89.50 189 GLU A O 1
ATOM 1516 N N . TRP A 1 190 ? -0.340 -13.284 16.407 1.00 91.62 190 TRP A N 1
ATOM 1517 C CA . TRP A 1 190 ? 0.470 -13.507 15.199 1.00 91.62 190 TRP A CA 1
ATOM 1518 C C . TRP A 1 190 ? 0.482 -12.302 14.249 1.00 91.62 190 TRP A C 1
ATOM 1520 O O . TRP A 1 190 ? 1.475 -12.053 13.564 1.00 91.62 190 TRP A O 1
ATOM 1530 N N . LYS A 1 191 ? -0.595 -11.511 14.259 1.00 91.50 191 LYS A N 1
ATOM 1531 C CA . LYS A 1 191 ? -0.717 -10.232 13.557 1.00 91.50 191 LYS A CA 1
ATOM 1532 C C . LYS A 1 191 ? 0.464 -9.290 13.822 1.00 91.50 191 LYS A C 1
ATOM 1534 O O . LYS A 1 191 ? 0.974 -8.676 12.892 1.00 91.50 191 LYS A O 1
ATOM 1539 N N . HIS A 1 192 ? 0.945 -9.186 15.062 1.00 92.50 192 HIS A N 1
ATOM 1540 C CA . HIS A 1 192 ? 2.036 -8.265 15.384 1.00 92.50 192 HIS A CA 1
ATOM 1541 C C . HIS A 1 192 ? 3.380 -8.710 14.816 1.00 92.50 192 HIS A C 1
ATOM 1543 O O . HIS A 1 192 ? 4.157 -7.860 14.385 1.00 92.50 192 HIS A O 1
ATOM 1549 N N . ILE A 1 193 ? 3.634 -10.020 14.789 1.00 93.94 193 ILE A N 1
ATOM 1550 C CA . ILE A 1 193 ? 4.850 -10.592 14.204 1.00 93.94 193 ILE A CA 1
ATOM 1551 C C . ILE A 1 193 ? 4.864 -10.313 12.699 1.00 93.94 193 ILE A C 1
ATOM 1553 O O . ILE A 1 193 ? 5.860 -9.819 12.176 1.00 93.94 193 ILE A O 1
ATOM 1557 N N . TRP A 1 194 ? 3.734 -10.530 12.020 1.00 95.06 194 TRP A N 1
ATOM 1558 C CA . TRP A 1 194 ? 3.588 -10.216 10.598 1.00 95.06 194 TRP A CA 1
ATOM 1559 C C . TRP A 1 194 ? 3.837 -8.741 10.284 1.00 95.06 194 TRP A C 1
ATOM 1561 O O . TRP A 1 194 ? 4.584 -8.437 9.358 1.00 95.06 194 TRP A O 1
ATOM 1571 N N . ASN A 1 195 ? 3.294 -7.825 11.085 1.00 95.50 195 ASN A N 1
ATOM 1572 C CA . ASN A 1 195 ? 3.516 -6.392 10.892 1.00 95.50 195 ASN A CA 1
ATOM 1573 C C . ASN A 1 195 ? 5.001 -6.012 11.023 1.00 95.50 195 ASN A C 1
ATOM 1575 O O . ASN A 1 195 ? 5.495 -5.195 10.249 1.00 95.50 195 ASN A O 1
ATOM 1579 N N . ILE A 1 196 ? 5.730 -6.628 11.964 1.00 95.50 196 ILE A N 1
ATOM 1580 C CA . ILE A 1 196 ? 7.178 -6.415 12.116 1.00 95.50 196 ILE A CA 1
ATOM 1581 C C . ILE A 1 196 ? 7.928 -6.958 10.897 1.00 95.50 196 ILE A C 1
ATOM 1583 O O . ILE A 1 196 ? 8.779 -6.260 10.355 1.00 95.50 196 ILE A O 1
ATOM 1587 N N . ILE A 1 197 ? 7.589 -8.161 10.423 1.00 95.62 197 ILE A N 1
ATOM 1588 C CA . ILE A 1 197 ? 8.204 -8.753 9.223 1.00 95.62 197 ILE A CA 1
ATOM 1589 C C . ILE A 1 197 ? 7.997 -7.843 8.004 1.00 95.62 197 ILE A C 1
ATOM 1591 O O . ILE A 1 197 ? 8.951 -7.560 7.281 1.00 95.62 197 ILE A O 1
ATOM 1595 N N . ILE A 1 198 ? 6.777 -7.333 7.806 1.00 95.62 198 ILE A N 1
ATOM 1596 C CA . ILE A 1 198 ? 6.453 -6.408 6.710 1.00 95.62 198 ILE A CA 1
ATOM 1597 C C . ILE A 1 198 ? 7.268 -5.112 6.830 1.00 95.62 198 ILE A C 1
ATOM 1599 O O . ILE A 1 198 ? 7.794 -4.628 5.830 1.00 95.62 198 ILE A O 1
ATOM 1603 N N . LEU A 1 199 ? 7.422 -4.555 8.036 1.00 95.31 199 LEU A N 1
ATOM 1604 C CA . LEU A 1 199 ? 8.214 -3.338 8.264 1.00 95.31 199 LEU A CA 1
ATOM 1605 C C . LEU A 1 199 ? 9.710 -3.547 7.996 1.00 95.31 199 LEU A C 1
ATOM 1607 O O . LEU A 1 199 ? 10.356 -2.665 7.428 1.00 95.31 199 LEU A O 1
ATOM 1611 N N . LEU A 1 200 ? 10.243 -4.718 8.351 1.00 94.56 200 LEU A N 1
ATOM 1612 C CA . LEU A 1 200 ? 11.650 -5.072 8.150 1.00 94.56 200 LEU A CA 1
ATOM 1613 C C . LEU A 1 200 ? 11.989 -5.441 6.698 1.00 94.56 200 LEU A C 1
ATOM 1615 O O . LEU A 1 200 ? 13.164 -5.421 6.333 1.00 94.56 200 LEU A O 1
ATOM 1619 N N . ALA A 1 201 ? 10.996 -5.736 5.853 1.00 94.25 201 ALA A N 1
ATOM 1620 C CA . ALA A 1 201 ? 11.220 -5.972 4.430 1.00 94.25 201 ALA A CA 1
ATOM 1621 C C . ALA A 1 201 ? 11.787 -4.704 3.762 1.00 94.25 201 ALA A C 1
ATOM 1623 O O . ALA A 1 201 ? 11.117 -3.676 3.681 1.00 94.25 201 ALA A O 1
ATOM 1624 N N . SER A 1 202 ? 13.036 -4.755 3.302 1.00 94.12 202 SER A N 1
ATOM 1625 C CA . SER A 1 202 ? 13.770 -3.618 2.731 1.00 94.12 202 SER A CA 1
ATOM 1626 C C . SER A 1 202 ? 14.616 -4.068 1.547 1.00 94.12 202 SER A C 1
ATOM 1628 O O . SER A 1 202 ? 14.942 -5.249 1.427 1.00 94.12 202 SER A O 1
ATOM 1630 N N . PHE A 1 203 ? 15.048 -3.117 0.719 1.00 92.62 203 PHE A N 1
ATOM 1631 C CA . PHE A 1 203 ? 16.166 -3.360 -0.185 1.00 92.62 203 PHE A CA 1
ATOM 1632 C C . PHE A 1 203 ? 17.456 -3.467 0.627 1.00 92.62 203 PHE A C 1
ATOM 1634 O O . PHE A 1 203 ? 17.787 -2.524 1.354 1.00 92.62 203 PHE A O 1
ATOM 1641 N N . PRO A 1 204 ? 18.184 -4.589 0.547 1.00 91.94 204 PRO A N 1
ATOM 1642 C CA . PRO A 1 204 ? 19.510 -4.660 1.129 1.00 91.94 204 PRO A CA 1
ATOM 1643 C C . PRO A 1 204 ? 20.463 -3.727 0.356 1.00 91.94 204 PRO A C 1
ATOM 1645 O O . PRO A 1 204 ? 20.375 -3.627 -0.875 1.00 91.94 204 PRO A O 1
ATOM 1648 N N . PRO A 1 205 ? 21.375 -3.026 1.051 1.00 91.75 205 PRO A N 1
ATOM 1649 C CA . PRO A 1 205 ? 22.432 -2.273 0.391 1.00 91.75 205 PRO A CA 1
ATOM 1650 C C . PRO A 1 205 ? 23.395 -3.238 -0.317 1.00 91.75 205 PRO A C 1
ATOM 1652 O O . PRO A 1 205 ? 23.723 -4.298 0.214 1.00 91.75 205 PRO A O 1
ATOM 1655 N N . GLY A 1 206 ? 23.858 -2.860 -1.509 1.00 87.44 206 GLY A N 1
ATOM 1656 C CA . GLY A 1 206 ? 24.780 -3.658 -2.325 1.00 87.44 206 GLY A CA 1
ATOM 1657 C C . GLY A 1 206 ? 24.196 -4.103 -3.666 1.00 87.44 206 GLY A C 1
ATOM 1658 O O . GLY A 1 206 ? 23.012 -3.911 -3.949 1.00 87.44 206 GLY A O 1
ATOM 1659 N N . SER A 1 207 ? 25.047 -4.673 -4.517 1.00 83.00 207 SER A N 1
ATOM 1660 C CA . SER A 1 207 ? 24.615 -5.297 -5.765 1.00 83.00 207 SER A CA 1
ATOM 1661 C C . SER A 1 207 ? 23.918 -6.618 -5.450 1.00 83.00 207 SER A C 1
ATOM 1663 O O . SER A 1 207 ? 24.472 -7.494 -4.786 1.00 83.00 207 SER A O 1
ATOM 1665 N N . LEU A 1 208 ? 22.675 -6.752 -5.906 1.00 86.75 208 LEU A N 1
ATOM 1666 C CA . LEU A 1 208 ? 21.937 -8.002 -5.787 1.00 86.75 208 LEU A CA 1
ATOM 1667 C C . LEU A 1 208 ? 22.113 -8.835 -7.057 1.00 86.75 208 LEU A C 1
ATOM 1669 O O . LEU A 1 208 ? 22.261 -8.265 -8.139 1.00 86.75 208 LEU A O 1
ATOM 1673 N N . PRO A 1 209 ? 22.092 -10.174 -6.948 1.00 90.88 209 PRO A N 1
ATOM 1674 C CA . PRO A 1 209 ? 22.157 -11.024 -8.122 1.00 90.88 209 PRO A CA 1
ATOM 1675 C C . PRO A 1 209 ? 20.926 -10.832 -9.015 1.00 90.88 209 PRO A C 1
ATOM 1677 O O . PRO A 1 209 ? 19.833 -10.511 -8.546 1.00 90.88 209 PRO A O 1
ATOM 1680 N N . GLN A 1 210 ? 21.114 -11.058 -10.312 1.00 91.19 210 GLN A N 1
ATOM 1681 C CA . GLN A 1 210 ? 20.030 -11.076 -11.289 1.00 91.19 210 GLN A CA 1
ATOM 1682 C C . GLN A 1 210 ? 19.410 -12.470 -11.351 1.00 91.19 210 GLN A C 1
ATOM 1684 O O . GLN A 1 210 ? 20.119 -13.478 -11.358 1.00 91.19 210 GLN A O 1
ATOM 1689 N N . ILE A 1 211 ? 18.086 -12.532 -11.433 1.00 92.94 211 ILE A N 1
ATOM 1690 C CA . ILE A 1 211 ? 17.333 -13.767 -11.642 1.00 92.94 211 ILE A CA 1
ATOM 1691 C C . ILE A 1 211 ? 16.840 -13.775 -13.083 1.00 92.94 211 ILE A C 1
ATOM 1693 O O . ILE A 1 211 ? 16.245 -12.811 -13.555 1.00 92.94 211 ILE A O 1
ATOM 1697 N N . THR A 1 212 ? 17.071 -14.873 -13.797 1.00 91.81 212 THR A N 1
ATOM 1698 C CA . THR A 1 212 ? 16.517 -15.054 -15.144 1.00 91.81 212 THR A CA 1
ATOM 1699 C C . THR A 1 212 ? 15.175 -15.771 -15.033 1.00 91.81 212 THR A C 1
ATOM 1701 O O . THR A 1 212 ? 15.115 -16.887 -14.522 1.00 91.81 212 THR A O 1
ATOM 1704 N N . VAL A 1 213 ? 14.100 -15.131 -15.491 1.00 91.94 213 VAL A N 1
ATOM 1705 C CA . VAL A 1 213 ? 12.754 -15.716 -15.568 1.00 91.94 213 VAL A CA 1
ATOM 1706 C C . VAL A 1 213 ? 12.363 -15.753 -17.041 1.00 91.94 213 VAL A C 1
ATOM 1708 O O . VAL A 1 213 ? 12.185 -14.709 -17.666 1.00 91.94 213 VAL A O 1
ATOM 1711 N N . GLY A 1 214 ? 12.269 -16.950 -17.622 1.00 88.25 214 GLY A N 1
ATOM 1712 C CA . GLY A 1 214 ? 12.111 -17.106 -19.071 1.00 88.25 214 GLY A CA 1
ATOM 1713 C C . GLY A 1 214 ? 13.331 -16.566 -19.825 1.00 88.25 214 GLY A C 1
ATOM 1714 O O . GLY A 1 214 ? 14.457 -16.946 -19.521 1.00 88.25 214 GLY A O 1
ATOM 1715 N N . ASN A 1 215 ? 13.106 -15.652 -20.773 1.00 86.56 215 ASN A N 1
ATOM 1716 C CA . ASN A 1 215 ? 14.165 -15.026 -21.580 1.00 86.56 215 ASN A CA 1
ATOM 1717 C C . ASN A 1 215 ? 14.584 -13.638 -21.058 1.00 86.56 215 ASN A C 1
ATOM 1719 O O . ASN A 1 215 ? 15.330 -12.919 -21.719 1.00 86.56 215 ASN A O 1
ATOM 1723 N N . THR A 1 216 ? 14.085 -13.244 -19.887 1.00 86.94 216 THR A N 1
ATOM 1724 C CA . THR A 1 216 ? 14.284 -11.916 -19.294 1.00 86.94 216 THR A CA 1
ATOM 1725 C C . THR A 1 216 ? 15.055 -12.014 -17.989 1.00 86.94 216 THR A C 1
ATOM 1727 O O . THR A 1 216 ? 14.753 -12.854 -17.139 1.00 86.94 216 THR A O 1
ATOM 1730 N N . LYS A 1 217 ? 16.055 -11.144 -17.825 1.00 89.56 217 LYS A N 1
ATOM 1731 C CA . LYS A 1 217 ? 16.812 -10.994 -16.580 1.00 89.56 217 LYS A CA 1
ATOM 1732 C C . LYS A 1 217 ? 16.174 -9.890 -15.745 1.00 89.56 217 LYS A C 1
ATOM 1734 O O . LYS A 1 217 ? 15.994 -8.781 -16.235 1.00 89.56 217 LYS A O 1
ATOM 1739 N N . TYR A 1 218 ? 15.849 -10.208 -14.500 1.00 89.75 218 TYR A N 1
ATOM 1740 C CA . TYR A 1 218 ? 15.280 -9.289 -13.525 1.00 89.75 218 TYR A CA 1
ATOM 1741 C C . TYR A 1 218 ? 16.246 -9.089 -12.365 1.00 89.75 218 TYR A C 1
ATOM 1743 O O . TYR A 1 218 ? 16.812 -10.049 -11.838 1.00 89.75 218 TYR A O 1
ATOM 1751 N N . ASP A 1 219 ? 16.378 -7.849 -11.912 1.00 90.25 219 ASP A N 1
ATOM 1752 C CA . ASP A 1 219 ? 17.040 -7.560 -10.647 1.00 90.25 219 ASP A CA 1
ATOM 1753 C C . ASP A 1 219 ? 16.131 -7.988 -9.487 1.00 90.25 219 ASP A C 1
ATOM 1755 O O . ASP A 1 219 ? 14.932 -7.704 -9.483 1.00 90.25 219 ASP A O 1
ATOM 1759 N N . ILE A 1 220 ? 16.691 -8.619 -8.449 1.00 91.69 220 ILE A N 1
ATOM 1760 C CA . ILE A 1 220 ? 15.927 -9.016 -7.248 1.00 91.69 220 ILE A CA 1
ATOM 1761 C C . ILE A 1 220 ? 15.219 -7.822 -6.589 1.00 91.69 220 ILE A C 1
ATOM 1763 O O . ILE A 1 220 ? 14.166 -7.999 -5.975 1.00 91.69 220 ILE A O 1
ATOM 1767 N N . CYS A 1 221 ? 15.737 -6.601 -6.762 1.00 91.88 221 CYS A N 1
ATOM 1768 C CA . CYS A 1 221 ? 15.078 -5.372 -6.315 1.00 91.88 221 CYS A CA 1
ATOM 1769 C C . CYS A 1 221 ? 13.644 -5.251 -6.848 1.00 91.88 221 CYS A C 1
ATOM 1771 O O . CYS A 1 221 ? 12.752 -4.845 -6.115 1.00 91.88 221 CYS A O 1
ATOM 1773 N N . VAL A 1 222 ? 13.380 -5.673 -8.084 1.00 91.06 222 VAL A N 1
ATOM 1774 C CA . VAL A 1 222 ? 12.033 -5.623 -8.667 1.00 91.06 222 VAL A CA 1
ATOM 1775 C C . VAL A 1 222 ? 11.054 -6.526 -7.904 1.00 91.06 222 VAL A C 1
ATOM 1777 O O . VAL A 1 222 ? 9.900 -6.163 -7.694 1.00 91.06 222 VAL A O 1
ATOM 1780 N N . ILE A 1 223 ? 11.509 -7.687 -7.429 1.00 90.00 223 ILE A N 1
ATOM 1781 C CA . ILE A 1 223 ? 10.681 -8.601 -6.626 1.00 90.00 223 ILE A CA 1
ATOM 1782 C C . ILE A 1 223 ? 10.533 -8.067 -5.196 1.00 90.00 223 ILE A C 1
ATOM 1784 O O . ILE A 1 223 ? 9.432 -8.055 -4.649 1.00 90.00 223 ILE A O 1
ATOM 1788 N N . LEU A 1 224 ? 11.621 -7.576 -4.594 1.00 92.88 224 LEU A N 1
ATOM 1789 C CA . LEU A 1 224 ? 11.599 -6.969 -3.258 1.00 92.88 224 LEU A CA 1
ATOM 1790 C C . LEU A 1 224 ? 10.698 -5.728 -3.192 1.00 92.88 224 LEU A C 1
ATOM 1792 O O . LEU A 1 224 ? 10.109 -5.458 -2.147 1.00 92.88 224 LEU A O 1
ATOM 1796 N N . PHE A 1 225 ? 10.527 -5.015 -4.307 1.00 94.50 225 PHE A N 1
ATOM 1797 C CA . PHE A 1 225 ? 9.621 -3.876 -4.398 1.00 94.50 225 PHE A CA 1
ATOM 1798 C C . PHE A 1 225 ? 8.178 -4.244 -4.058 1.00 94.50 225 PHE A C 1
ATOM 1800 O O . PHE A 1 225 ? 7.517 -3.483 -3.355 1.00 94.50 225 PHE A O 1
ATOM 1807 N N . LEU A 1 226 ? 7.707 -5.426 -4.474 1.00 92.50 226 LEU A N 1
ATOM 1808 C CA . LEU A 1 226 ? 6.368 -5.899 -4.116 1.00 92.50 226 LEU A CA 1
ATOM 1809 C C . LEU A 1 226 ? 6.193 -5.975 -2.597 1.00 92.50 226 LEU A C 1
ATOM 1811 O O . LEU A 1 226 ? 5.174 -5.539 -2.071 1.00 92.50 226 LEU A O 1
ATOM 1815 N N . PHE A 1 227 ? 7.206 -6.467 -1.880 1.00 93.12 227 PHE A N 1
ATOM 1816 C CA . PHE A 1 227 ? 7.177 -6.539 -0.419 1.00 93.12 227 PHE A CA 1
ATOM 1817 C C . PHE A 1 227 ? 7.215 -5.153 0.232 1.00 93.12 227 PHE A C 1
ATOM 1819 O O . PHE A 1 227 ? 6.542 -4.932 1.237 1.00 93.12 227 PHE A O 1
ATOM 1826 N N . VAL A 1 228 ? 7.945 -4.196 -0.350 1.00 95.62 228 VAL A N 1
ATOM 1827 C CA . VAL A 1 228 ? 7.938 -2.801 0.120 1.00 95.62 228 VAL A CA 1
ATOM 1828 C C . VAL A 1 228 ? 6.572 -2.149 -0.126 1.00 95.62 228 VAL A C 1
ATOM 1830 O O . VAL A 1 228 ? 6.072 -1.453 0.754 1.00 95.62 228 VAL A O 1
ATOM 1833 N N . ALA A 1 229 ? 5.922 -2.421 -1.260 1.00 94.62 229 ALA A N 1
ATOM 1834 C CA . ALA A 1 229 ? 4.602 -1.886 -1.592 1.00 94.62 229 ALA A CA 1
ATOM 1835 C C . ALA A 1 229 ? 3.498 -2.363 -0.628 1.00 94.62 229 ALA A C 1
ATOM 1837 O O . ALA A 1 229 ? 2.567 -1.605 -0.350 1.00 94.62 229 ALA A O 1
ATOM 1838 N N . VAL A 1 230 ? 3.629 -3.561 -0.034 1.00 95.44 230 VAL A N 1
ATOM 1839 C CA . VAL A 1 230 ? 2.706 -4.053 1.013 1.00 95.44 230 VAL A CA 1
ATOM 1840 C C . VAL A 1 230 ? 2.634 -3.091 2.206 1.00 95.44 230 VAL A C 1
ATOM 1842 O O . VAL A 1 230 ? 1.605 -3.030 2.868 1.00 95.44 230 VAL A O 1
ATOM 1845 N N . LYS A 1 231 ? 3.651 -2.255 2.457 1.00 96.50 231 LYS A N 1
ATOM 1846 C CA . LYS A 1 231 ? 3.628 -1.250 3.539 1.00 96.50 231 LYS A CA 1
ATOM 1847 C C . LYS A 1 231 ? 2.540 -0.191 3.378 1.00 96.50 231 LYS A C 1
ATOM 1849 O O . LYS A 1 231 ? 2.146 0.418 4.369 1.00 96.50 231 LYS A O 1
ATOM 1854 N N . LEU A 1 232 ? 1.988 -0.007 2.178 1.00 94.81 232 LEU A N 1
ATOM 1855 C CA . LEU A 1 232 ? 0.809 0.842 1.988 1.00 94.81 232 LEU A CA 1
ATOM 1856 C C . LEU A 1 232 ? -0.421 0.323 2.755 1.00 94.81 232 LEU A C 1
ATOM 1858 O O . LEU A 1 232 ? -1.365 1.081 2.969 1.00 94.81 232 LEU A O 1
ATOM 1862 N N . TYR A 1 233 ? -0.404 -0.920 3.260 1.00 94.94 233 TYR A N 1
ATOM 1863 C CA . TYR A 1 233 ? -1.445 -1.416 4.162 1.00 94.94 233 TYR A CA 1
ATOM 1864 C C . TYR A 1 233 ? -1.588 -0.549 5.432 1.00 94.94 233 TYR A C 1
ATOM 1866 O O . TYR A 1 233 ? -2.701 -0.392 5.938 1.00 94.94 233 TYR A O 1
ATOM 1874 N N . PHE A 1 234 ? -0.502 0.069 5.921 1.00 95.75 234 PHE A N 1
ATOM 1875 C CA . PHE A 1 234 ? -0.550 0.959 7.088 1.00 95.75 234 PHE A CA 1
ATOM 1876 C C . PHE A 1 234 ? -1.405 2.206 6.843 1.00 95.75 234 PHE A C 1
ATOM 1878 O O . PHE A 1 234 ? -1.977 2.741 7.791 1.00 95.75 234 PHE A O 1
ATOM 1885 N N . CYS A 1 235 ? -1.555 2.642 5.586 1.00 95.38 235 CYS A N 1
ATOM 1886 C CA . CYS A 1 235 ? -2.479 3.718 5.231 1.00 95.38 235 CYS A CA 1
ATOM 1887 C C . CYS A 1 235 ? -3.931 3.302 5.491 1.00 95.38 235 CYS A C 1
ATOM 1889 O O . CYS A 1 235 ? -4.704 4.085 6.036 1.00 95.38 235 CYS A O 1
ATOM 1891 N N . PHE A 1 236 ? -4.295 2.057 5.173 1.00 93.44 236 PHE A N 1
ATOM 1892 C CA . PHE A 1 236 ? -5.629 1.533 5.474 1.00 93.44 236 PHE A CA 1
ATOM 1893 C C . PHE A 1 236 ? -5.854 1.368 6.981 1.00 93.44 236 PHE A C 1
ATOM 1895 O O . PHE A 1 236 ? -6.939 1.674 7.471 1.00 93.44 236 PHE A O 1
ATOM 1902 N N . GLU A 1 237 ? -4.831 0.945 7.732 1.00 93.62 237 GLU A N 1
ATOM 1903 C CA . GLU A 1 237 ? -4.896 0.897 9.200 1.00 93.62 237 GLU A CA 1
ATOM 1904 C C . GLU A 1 237 ? -5.097 2.301 9.798 1.00 93.62 237 GLU A C 1
ATOM 1906 O O . GLU A 1 237 ? -5.932 2.472 10.686 1.00 93.62 237 GLU A O 1
ATOM 1911 N N . LEU A 1 238 ? -4.408 3.318 9.265 1.00 95.38 238 LEU A N 1
ATOM 1912 C CA . LEU A 1 238 ? -4.590 4.718 9.657 1.00 95.38 238 LEU A CA 1
ATOM 1913 C C . LEU A 1 238 ? -6.008 5.218 9.355 1.00 95.38 238 LEU A C 1
ATOM 1915 O O . LEU A 1 238 ? -6.634 5.800 10.236 1.00 95.38 238 LEU A O 1
ATOM 1919 N N . ILE A 1 239 ? -6.544 4.956 8.158 1.00 93.69 239 ILE A N 1
ATOM 1920 C CA . ILE A 1 239 ? -7.928 5.325 7.805 1.00 93.69 239 ILE A CA 1
ATOM 1921 C C . ILE A 1 239 ? -8.916 4.679 8.783 1.00 93.69 239 ILE A C 1
ATOM 1923 O O . ILE A 1 239 ? -9.826 5.342 9.280 1.00 93.69 239 ILE A O 1
ATOM 1927 N N . GLY A 1 240 ? -8.706 3.402 9.114 1.00 92.88 240 GLY A N 1
ATOM 1928 C CA . GLY A 1 240 ? -9.532 2.693 10.086 1.00 92.88 240 GLY A CA 1
ATOM 1929 C C . GLY A 1 240 ? -9.441 3.263 11.505 1.00 92.88 240 GLY A C 1
ATOM 1930 O O . GLY A 1 240 ? -10.389 3.131 12.270 1.00 92.88 240 GLY A O 1
ATOM 1931 N N . HIS A 1 241 ? -8.338 3.924 11.856 1.00 92.31 241 HIS A N 1
ATOM 1932 C CA . HIS A 1 241 ? -8.172 4.565 13.159 1.00 92.31 241 HIS A CA 1
ATOM 1933 C C . HIS A 1 241 ? -8.714 5.999 13.203 1.00 92.31 241 HIS A C 1
ATOM 1935 O O . HIS A 1 241 ? -9.177 6.439 14.253 1.00 92.31 241 HIS A O 1
ATOM 1941 N N . LEU A 1 242 ? -8.659 6.721 12.079 1.00 92.12 242 LEU A N 1
ATOM 1942 C CA . LEU A 1 242 ? -9.167 8.091 11.940 1.00 92.12 242 LEU A CA 1
ATOM 1943 C C . LEU A 1 242 ? -10.693 8.159 11.822 1.00 92.12 242 LEU A C 1
ATOM 1945 O O . LEU A 1 242 ? -11.279 9.230 11.956 1.00 92.12 242 LEU A O 1
ATOM 1949 N N . THR A 1 243 ? -11.344 7.034 11.546 1.00 92.62 243 THR A N 1
ATOM 1950 C CA . THR A 1 243 ? -12.796 6.987 11.403 1.00 92.62 243 THR A CA 1
ATOM 1951 C C . THR A 1 243 ? -13.522 7.249 12.728 1.00 92.62 243 THR A C 1
ATOM 1953 O O . THR A 1 243 ? -13.133 6.756 13.791 1.00 92.62 243 THR A O 1
ATOM 1956 N N . GLN A 1 244 ? -14.656 7.948 12.654 1.00 90.12 244 GLN A N 1
ATOM 1957 C CA . GLN A 1 244 ? -15.556 8.196 13.790 1.00 90.12 244 GLN A CA 1
ATOM 1958 C C . GLN A 1 244 ? -16.073 6.905 14.451 1.00 90.12 244 GLN A C 1
ATOM 1960 O O . GLN A 1 244 ? -16.402 6.875 15.640 1.00 90.12 244 GLN A O 1
ATOM 1965 N N . TYR A 1 245 ? -16.094 5.806 13.695 1.00 89.88 245 TYR A N 1
ATOM 1966 C CA . TYR A 1 245 ? -16.548 4.503 14.172 1.00 89.88 245 TYR A CA 1
ATOM 1967 C C . TYR A 1 245 ? -15.565 3.825 15.130 1.00 89.88 245 TYR A C 1
ATOM 1969 O O . TYR A 1 245 ? -15.964 2.920 15.852 1.00 89.88 245 TYR A O 1
ATOM 1977 N N . ASN A 1 246 ? -14.305 4.266 15.195 1.00 87.94 246 ASN A N 1
ATOM 1978 C CA . ASN A 1 246 ? -13.321 3.716 16.132 1.00 87.94 246 ASN A CA 1
ATOM 1979 C C . ASN A 1 246 ? -13.302 4.453 17.490 1.00 87.94 246 ASN A C 1
ATOM 1981 O O . ASN A 1 246 ? -12.400 4.258 18.305 1.00 87.94 246 ASN A O 1
ATOM 1985 N N . THR A 1 247 ? -14.298 5.302 17.765 1.00 87.81 247 THR A N 1
ATOM 1986 C CA . THR A 1 247 ? -14.453 5.952 19.075 1.00 87.81 247 THR A CA 1
ATOM 1987 C C . THR A 1 247 ? -14.798 4.933 20.165 1.00 87.81 247 THR A C 1
ATOM 1989 O O . THR A 1 247 ? -15.441 3.915 19.911 1.00 87.81 247 THR A O 1
ATOM 1992 N N . LEU A 1 248 ? -14.398 5.203 21.413 1.00 83.44 248 LEU A N 1
ATOM 1993 C CA . LEU A 1 248 ? -14.670 4.304 22.546 1.00 83.44 248 LEU A CA 1
ATOM 1994 C C . LEU A 1 248 ? -16.171 4.069 22.751 1.00 83.44 248 LEU A C 1
ATOM 1996 O O . LEU A 1 248 ? -16.585 2.937 22.986 1.00 83.44 248 LEU A O 1
ATOM 2000 N N . CYS A 1 249 ? -16.987 5.113 22.587 1.00 83.81 249 CYS A N 1
ATOM 2001 C CA . CYS A 1 249 ? -18.442 5.003 22.657 1.00 83.81 249 CYS A CA 1
ATOM 2002 C C . CYS A 1 249 ? -18.987 4.077 21.563 1.00 83.81 249 CYS A C 1
ATOM 2004 O O . CYS A 1 249 ? -19.785 3.189 21.858 1.00 83.81 249 CYS A O 1
ATOM 2006 N N . ALA A 1 250 ? -18.524 4.233 20.317 1.00 89.19 250 ALA A N 1
ATOM 2007 C CA . ALA A 1 250 ? -18.927 3.350 19.229 1.00 89.19 250 ALA A CA 1
ATOM 2008 C C . ALA A 1 250 ? -18.498 1.903 19.502 1.00 89.19 250 ALA A C 1
ATOM 2010 O O . ALA A 1 250 ? -19.316 0.997 19.358 1.00 89.19 250 ALA A O 1
ATOM 2011 N N . ARG A 1 251 ? -17.262 1.671 19.965 1.00 86.81 251 ARG A N 1
ATOM 2012 C CA . ARG A 1 251 ? -16.768 0.331 20.328 1.00 86.81 251 ARG A CA 1
ATOM 2013 C C . ARG A 1 251 ? -17.591 -0.308 21.437 1.00 86.81 251 ARG A C 1
ATOM 2015 O O . ARG A 1 251 ? -17.880 -1.494 21.348 1.00 86.81 251 ARG A O 1
ATOM 2022 N N . GLU A 1 252 ? -18.017 0.463 22.431 1.00 83.69 252 GLU A N 1
ATOM 2023 C CA . GLU A 1 252 ? -18.856 -0.048 23.513 1.00 83.69 252 GLU A CA 1
ATOM 2024 C C . GLU A 1 252 ? -20.248 -0.447 23.025 1.00 83.69 252 GLU A C 1
ATOM 2026 O O . GLU A 1 252 ? -20.748 -1.517 23.371 1.00 83.69 252 GLU A O 1
ATOM 2031 N N . ILE A 1 253 ? -20.860 0.376 22.170 1.00 90.00 253 ILE A N 1
ATOM 2032 C CA . ILE A 1 253 ? -22.140 0.040 21.542 1.00 90.00 253 ILE A CA 1
ATOM 2033 C C . ILE A 1 253 ? -21.989 -1.240 20.714 1.00 90.00 253 ILE A C 1
ATOM 2035 O O . ILE A 1 253 ? -22.801 -2.149 20.856 1.00 90.00 253 ILE A O 1
ATOM 2039 N N . HIS A 1 254 ? -20.939 -1.361 19.902 1.00 90.38 254 HIS A N 1
ATOM 2040 C CA . HIS A 1 254 ? -20.703 -2.557 19.090 1.00 90.38 254 HIS A CA 1
ATOM 2041 C C . HIS A 1 254 ? -20.431 -3.800 19.955 1.00 90.38 254 HIS A C 1
ATOM 2043 O O . HIS A 1 254 ? -21.005 -4.858 19.695 1.00 90.38 254 HIS A O 1
ATOM 2049 N N . ARG A 1 255 ? -19.671 -3.658 21.050 1.00 86.25 255 ARG A N 1
ATOM 2050 C CA . ARG A 1 255 ? -19.412 -4.726 22.029 1.00 86.25 255 ARG A CA 1
ATOM 2051 C C . ARG A 1 255 ? -20.699 -5.235 22.675 1.00 86.25 255 ARG A C 1
ATOM 2053 O O . ARG A 1 255 ? -20.881 -6.444 22.776 1.00 86.25 255 ARG A O 1
ATOM 2060 N N . LYS A 1 256 ? -21.625 -4.340 23.040 1.00 88.00 256 LYS A N 1
ATOM 2061 C CA . LYS A 1 256 ? -22.955 -4.715 23.564 1.00 88.00 256 LYS A CA 1
ATOM 2062 C C . LYS A 1 256 ? -23.785 -5.527 22.567 1.00 88.00 256 LYS A C 1
ATOM 2064 O O . LYS A 1 256 ? -24.626 -6.313 22.985 1.00 88.00 256 LYS A O 1
ATOM 2069 N N . HIS A 1 257 ? -23.529 -5.362 21.272 1.00 92.88 257 HIS A N 1
ATOM 2070 C CA . HIS A 1 257 ? -24.180 -6.122 20.204 1.00 92.88 257 HIS A CA 1
ATOM 2071 C C . HIS A 1 257 ? -23.349 -7.324 19.723 1.00 92.88 257 HIS A C 1
ATOM 2073 O O . HIS A 1 257 ? -23.743 -7.986 18.766 1.00 92.88 257 HIS A O 1
ATOM 2079 N N . GLY A 1 258 ? -22.204 -7.616 20.355 1.00 91.94 258 GLY A N 1
ATOM 2080 C CA . GLY A 1 258 ? -21.318 -8.711 19.951 1.00 91.94 258 GLY A CA 1
ATOM 2081 C C . GLY A 1 258 ? -20.678 -8.518 18.572 1.00 91.94 258 GLY A C 1
ATOM 2082 O O . GLY A 1 258 ? -20.358 -9.499 17.904 1.00 91.94 258 GLY A O 1
ATOM 2083 N N . VAL A 1 259 ? -20.524 -7.270 18.118 1.00 93.44 259 VAL A N 1
ATOM 2084 C CA . VAL A 1 259 ? -19.893 -6.935 16.836 1.00 93.44 259 VAL A CA 1
ATOM 2085 C C . VAL A 1 259 ? -18.509 -6.350 17.094 1.00 93.44 259 VAL A C 1
ATOM 2087 O O . VAL A 1 259 ? -18.373 -5.348 17.789 1.00 93.44 259 VAL A O 1
ATOM 2090 N N . ASP A 1 260 ? -17.476 -6.931 16.490 1.00 90.38 260 ASP A N 1
ATOM 2091 C CA . ASP A 1 260 ? -16.127 -6.367 16.536 1.00 90.38 260 ASP A CA 1
ATOM 2092 C C . ASP A 1 260 ? -15.899 -5.393 15.375 1.00 90.38 260 ASP A C 1
ATOM 2094 O O . ASP A 1 260 ? -16.105 -5.717 14.199 1.00 90.38 260 ASP A O 1
ATOM 2098 N N . ILE A 1 261 ? -15.419 -4.190 15.699 1.00 92.12 261 ILE A N 1
ATOM 2099 C CA . ILE A 1 261 ? -15.081 -3.168 14.703 1.00 92.12 261 ILE A CA 1
ATOM 2100 C C . ILE A 1 261 ? -13.763 -3.556 14.031 1.00 92.12 261 ILE A C 1
ATOM 2102 O O . ILE A 1 261 ? -12.670 -3.273 14.519 1.00 92.12 261 ILE A O 1
ATOM 2106 N N . THR A 1 262 ? -13.877 -4.242 12.899 1.00 91.69 262 THR A N 1
ATOM 2107 C CA . THR A 1 262 ? -12.742 -4.663 12.070 1.00 91.69 262 THR A CA 1
ATOM 2108 C C . THR A 1 262 ? -12.607 -3.781 10.826 1.00 91.69 262 THR A C 1
ATOM 2110 O O . THR A 1 262 ? -13.569 -3.158 10.379 1.00 91.69 262 THR A O 1
ATOM 2113 N N . LEU A 1 263 ? -11.417 -3.734 10.217 1.00 91.25 263 LEU A N 1
ATOM 2114 C CA . LEU A 1 263 ? -11.186 -2.950 8.994 1.00 91.25 263 LEU A CA 1
ATOM 2115 C C . LEU A 1 263 ? -12.153 -3.318 7.841 1.00 91.25 263 LEU A C 1
ATOM 2117 O O . LEU A 1 263 ? -12.692 -2.401 7.224 1.00 91.25 263 LEU A O 1
ATOM 2121 N N . PRO A 1 264 ? -12.469 -4.605 7.572 1.00 91.69 264 PRO A N 1
ATOM 2122 C CA . PRO A 1 264 ? -13.480 -4.956 6.571 1.00 91.69 264 PRO A CA 1
ATOM 2123 C C . PRO A 1 264 ? -14.889 -4.473 6.933 1.00 91.69 264 PRO A C 1
ATOM 2125 O O . PRO A 1 264 ? -15.676 -4.167 6.043 1.00 91.69 264 PRO A O 1
ATOM 2128 N N . TYR A 1 265 ? -15.223 -4.396 8.224 1.00 93.88 265 TYR A N 1
ATOM 2129 C CA . TYR A 1 265 ? -16.498 -3.840 8.677 1.00 93.88 265 TYR A CA 1
ATOM 2130 C C . TYR A 1 265 ? -16.570 -2.330 8.416 1.00 93.88 265 TYR A C 1
ATOM 2132 O O . TYR A 1 265 ? -17.547 -1.858 7.840 1.00 93.88 265 TYR A O 1
ATOM 2140 N N . LEU A 1 266 ? -15.501 -1.593 8.727 1.00 93.88 266 LEU A N 1
ATOM 2141 C CA . LEU A 1 266 ? -15.393 -0.166 8.411 1.00 93.88 266 LEU A CA 1
ATOM 2142 C C . LEU A 1 266 ? -15.491 0.090 6.906 1.00 93.88 266 LEU A C 1
ATOM 2144 O O . LEU A 1 266 ? -16.224 0.975 6.474 1.00 93.88 266 LEU A O 1
ATOM 2148 N N . PHE A 1 267 ? -14.813 -0.726 6.098 1.00 91.81 267 PHE A N 1
ATOM 2149 C CA . PHE A 1 267 ? -14.899 -0.641 4.643 1.00 91.81 267 PHE A CA 1
ATOM 2150 C C . PHE A 1 267 ? -16.337 -0.830 4.136 1.00 91.81 267 PHE A C 1
ATOM 2152 O O . PHE A 1 267 ? -16.782 -0.080 3.272 1.00 91.81 267 PHE A O 1
ATOM 2159 N N . LYS A 1 268 ? -17.099 -1.771 4.715 1.00 92.31 268 LYS A N 1
ATOM 2160 C CA . LYS A 1 268 ? -18.524 -1.954 4.389 1.00 92.31 268 LYS A CA 1
ATOM 2161 C C . LYS A 1 268 ? -19.363 -0.724 4.726 1.00 92.31 268 LYS A C 1
ATOM 2163 O O . LYS A 1 268 ? -20.275 -0.413 3.968 1.00 92.31 268 LYS A O 1
ATOM 2168 N N . ILE A 1 269 ? -19.078 -0.037 5.835 1.00 93.50 269 ILE A N 1
ATOM 2169 C CA . ILE A 1 269 ? -19.786 1.199 6.193 1.00 93.50 269 ILE A CA 1
ATOM 2170 C C . ILE A 1 269 ? -19.496 2.291 5.156 1.00 93.50 269 ILE A C 1
ATOM 2172 O O . ILE A 1 269 ? -20.431 2.847 4.589 1.00 93.50 269 ILE A O 1
ATOM 2176 N N . TYR A 1 270 ? -18.222 2.519 4.817 1.00 92.88 270 TYR A N 1
ATOM 2177 C CA . TYR A 1 270 ? -17.843 3.514 3.805 1.00 92.88 270 TYR A CA 1
ATOM 2178 C C . TYR A 1 270 ? -18.453 3.233 2.428 1.00 92.88 270 TYR A C 1
ATOM 2180 O O . TYR A 1 270 ? -18.942 4.149 1.766 1.00 92.88 270 TYR A O 1
ATOM 2188 N N . LEU A 1 271 ? -18.470 1.962 2.018 1.00 92.06 271 LEU A N 1
ATOM 2189 C CA . LEU A 1 271 ? -19.076 1.540 0.759 1.00 92.06 271 LEU A CA 1
ATOM 2190 C C . LEU A 1 271 ? -20.591 1.799 0.738 1.00 92.06 271 LEU A C 1
ATOM 2192 O O . LEU A 1 271 ? -21.120 2.156 -0.308 1.00 92.06 271 LEU A O 1
ATOM 2196 N N . LYS A 1 272 ? -21.282 1.661 1.878 1.00 93.12 272 LYS A N 1
ATOM 2197 C CA . LYS A 1 272 ? -22.714 1.974 1.996 1.00 93.12 272 LYS A CA 1
ATOM 2198 C C . LYS A 1 272 ? -22.997 3.474 1.987 1.00 93.12 272 LYS A C 1
ATOM 2200 O O . LYS A 1 272 ? -23.989 3.888 1.405 1.00 93.12 272 LYS A O 1
ATOM 2205 N N . GLU A 1 273 ? -22.146 4.279 2.619 1.00 94.00 273 GLU A N 1
ATOM 2206 C CA . GLU A 1 273 ? -22.350 5.729 2.703 1.00 94.00 273 GLU A CA 1
ATOM 2207 C C . GLU A 1 273 ? -22.109 6.444 1.370 1.00 94.00 273 GLU A C 1
ATOM 2209 O O . GLU A 1 273 ? -22.893 7.305 0.975 1.00 94.00 273 GLU A O 1
ATOM 2214 N N . LYS A 1 274 ? -20.994 6.140 0.690 1.00 93.75 274 LYS A N 1
ATOM 2215 C CA . LYS A 1 274 ? -20.572 6.835 -0.540 1.00 93.75 274 LYS A CA 1
ATOM 2216 C C . LYS A 1 274 ? -20.010 5.847 -1.570 1.00 93.75 274 LYS A C 1
ATOM 2218 O O . LYS A 1 274 ? -18.823 5.928 -1.909 1.00 93.75 274 LYS A O 1
ATOM 2223 N N . PRO A 1 275 ? -20.846 4.940 -2.110 1.00 93.94 275 PRO A N 1
ATOM 2224 C CA . PRO A 1 275 ? -20.392 3.839 -2.960 1.00 93.94 275 PRO A CA 1
ATOM 2225 C C . PRO A 1 275 ? -19.605 4.315 -4.184 1.00 93.94 275 PRO A C 1
ATOM 2227 O O . PRO A 1 275 ? -18.526 3.794 -4.465 1.00 93.94 275 PRO A O 1
ATOM 2230 N N . LEU A 1 276 ? -20.099 5.349 -4.877 1.00 93.38 276 LEU A N 1
ATOM 2231 C CA . LEU A 1 276 ? -19.472 5.859 -6.098 1.00 93.38 276 LEU A CA 1
ATOM 2232 C C . LEU A 1 276 ? -18.091 6.472 -5.827 1.00 93.38 276 LEU A C 1
ATOM 2234 O O . LEU A 1 276 ? -17.135 6.169 -6.536 1.00 93.38 276 LEU A O 1
ATOM 2238 N N . SER A 1 277 ? -17.959 7.294 -4.781 1.00 94.31 277 SER A N 1
ATOM 2239 C CA . SER A 1 277 ? -16.675 7.911 -4.427 1.00 94.31 277 SER A CA 1
ATOM 2240 C C . SER A 1 277 ? -15.642 6.862 -4.021 1.00 94.31 277 SER A C 1
ATOM 2242 O O . SER A 1 277 ? -14.497 6.929 -4.468 1.00 94.31 277 SER A O 1
ATOM 2244 N N . CYS A 1 278 ? -16.041 5.866 -3.222 1.00 93.44 278 CYS A N 1
ATOM 2245 C CA . CYS A 1 278 ? -15.171 4.750 -2.859 1.00 93.44 278 CYS A CA 1
ATOM 2246 C C . CYS A 1 278 ? -14.730 3.957 -4.095 1.00 93.44 278 CYS A C 1
ATOM 2248 O O . CYS A 1 278 ? -13.542 3.671 -4.232 1.00 93.44 278 CYS A O 1
ATOM 2250 N N . LEU A 1 279 ? -15.654 3.651 -5.012 1.00 93.81 279 LEU A N 1
ATOM 2251 C CA . LEU A 1 279 ? -15.357 2.901 -6.231 1.00 93.81 279 LEU A CA 1
ATOM 2252 C C . LEU A 1 279 ? -14.385 3.662 -7.141 1.00 93.81 279 LEU A C 1
ATOM 2254 O O . LEU A 1 279 ? -13.383 3.081 -7.548 1.00 93.81 279 LEU A O 1
ATOM 2258 N N . CYS A 1 280 ? -14.610 4.957 -7.383 1.00 94.31 280 CYS A N 1
ATOM 2259 C CA . CYS A 1 280 ? -13.725 5.793 -8.201 1.00 94.31 280 CYS A CA 1
ATOM 2260 C C . CYS A 1 280 ? -12.305 5.900 -7.622 1.00 94.31 280 CYS A C 1
ATOM 2262 O O . CYS A 1 280 ? -11.319 5.839 -8.359 1.00 94.31 280 CYS A O 1
ATOM 2264 N N . ILE A 1 281 ? -12.178 6.048 -6.299 1.00 94.50 281 ILE A N 1
ATOM 2265 C CA . ILE A 1 281 ? -10.869 6.118 -5.636 1.00 94.50 281 ILE A CA 1
ATOM 2266 C C . ILE A 1 281 ? -10.158 4.762 -5.725 1.00 94.50 281 ILE A C 1
ATOM 2268 O O . ILE A 1 281 ? -8.990 4.701 -6.110 1.00 94.50 281 ILE A O 1
ATOM 2272 N N . MET A 1 282 ? -10.864 3.667 -5.424 1.00 93.31 282 MET A N 1
ATOM 2273 C CA . MET A 1 282 ? -10.310 2.312 -5.492 1.00 93.31 282 MET A CA 1
ATOM 2274 C C . MET A 1 282 ? -9.891 1.935 -6.917 1.00 93.31 282 MET A C 1
ATOM 2276 O O . MET A 1 282 ? -8.821 1.350 -7.100 1.00 93.31 282 MET A O 1
ATOM 2280 N N . SER A 1 283 ? -10.682 2.299 -7.932 1.00 94.94 283 SER A N 1
ATOM 2281 C CA . SER A 1 283 ? -10.343 2.049 -9.334 1.00 94.94 283 SER A CA 1
ATOM 2282 C C . SER A 1 283 ? -9.119 2.850 -9.766 1.00 94.94 283 SER A C 1
ATOM 2284 O O . SER A 1 283 ? -8.217 2.288 -10.381 1.00 94.94 283 SER A O 1
ATOM 2286 N N . LEU A 1 284 ? -9.033 4.134 -9.400 1.00 96.50 284 LEU A N 1
ATOM 2287 C CA . LEU A 1 284 ? -7.901 4.988 -9.762 1.00 96.50 284 LEU A CA 1
ATOM 2288 C C . LEU A 1 284 ? -6.586 4.484 -9.149 1.00 96.50 284 LEU A C 1
ATOM 2290 O O . LEU A 1 284 ? -5.588 4.347 -9.857 1.00 96.50 284 LEU A O 1
ATOM 2294 N N . ILE A 1 285 ? -6.595 4.148 -7.855 1.00 95.12 285 ILE A N 1
ATOM 2295 C CA . ILE A 1 285 ? -5.425 3.591 -7.157 1.00 95.12 285 ILE A CA 1
ATOM 2296 C C . ILE A 1 285 ? -4.998 2.263 -7.796 1.00 95.12 285 ILE A C 1
ATOM 2298 O O . ILE A 1 285 ? -3.806 2.012 -7.996 1.00 95.12 285 ILE A O 1
ATOM 2302 N N . SER A 1 286 ? -5.964 1.417 -8.155 1.00 95.19 286 SER A N 1
ATOM 2303 C CA . SER A 1 286 ? -5.695 0.128 -8.797 1.00 95.19 286 SER A CA 1
ATOM 2304 C C . SER A 1 286 ? -5.109 0.278 -10.202 1.00 95.19 286 SER A C 1
ATOM 2306 O O . SER A 1 286 ? -4.159 -0.422 -10.538 1.00 95.19 286 SER A O 1
ATOM 2308 N N . ILE A 1 287 ? -5.626 1.211 -11.010 1.00 97.44 287 ILE A N 1
ATOM 2309 C CA . ILE A 1 287 ? -5.110 1.488 -12.359 1.00 97.44 287 ILE A CA 1
ATOM 2310 C C . ILE A 1 287 ? -3.657 1.965 -12.276 1.00 97.44 287 ILE A C 1
ATOM 2312 O O . ILE A 1 287 ? -2.795 1.412 -12.953 1.00 97.44 287 ILE A O 1
ATOM 2316 N N . ILE A 1 288 ? -3.368 2.946 -11.415 1.00 97.12 288 ILE A N 1
ATOM 2317 C CA . ILE A 1 288 ? -2.018 3.509 -11.265 1.00 97.12 288 ILE A CA 1
ATOM 2318 C C . ILE A 1 288 ? -1.032 2.444 -10.766 1.00 97.12 288 ILE A C 1
ATOM 2320 O O . ILE A 1 288 ? 0.060 2.309 -11.319 1.00 97.12 288 ILE A O 1
ATOM 2324 N N . SER A 1 289 ? -1.411 1.665 -9.748 1.00 95.38 289 SER A N 1
ATOM 2325 C CA . SER A 1 289 ? -0.532 0.634 -9.179 1.00 95.38 289 SER A CA 1
ATOM 2326 C C . SER A 1 289 ? -0.239 -0.499 -10.164 1.00 95.38 289 SER A C 1
ATOM 2328 O O . SER A 1 289 ? 0.925 -0.850 -10.357 1.00 95.38 289 SER A O 1
ATOM 2330 N N . LEU A 1 290 ? -1.257 -1.038 -10.841 1.00 96.75 290 LEU A N 1
ATOM 2331 C CA . LEU A 1 290 ? -1.064 -2.081 -11.850 1.00 96.75 290 LEU A CA 1
ATOM 2332 C C . LEU A 1 290 ? -0.281 -1.569 -13.063 1.00 96.75 290 LEU A C 1
ATOM 2334 O O . LEU A 1 290 ? 0.587 -2.287 -13.552 1.00 96.75 290 LEU A O 1
ATOM 2338 N N . ALA A 1 291 ? -0.530 -0.338 -13.520 1.00 97.44 291 ALA A N 1
ATOM 2339 C CA . ALA A 1 291 ? 0.219 0.268 -14.622 1.00 97.44 291 ALA A CA 1
ATOM 2340 C C . ALA A 1 291 ? 1.710 0.375 -14.293 1.00 97.44 291 ALA A C 1
ATOM 2342 O O . ALA A 1 291 ? 2.559 0.035 -15.115 1.00 97.44 291 ALA A O 1
ATOM 2343 N N . TYR A 1 292 ? 2.027 0.782 -13.064 1.00 96.56 292 TYR A N 1
ATOM 2344 C CA . TYR A 1 292 ? 3.403 0.867 -12.594 1.00 96.56 292 TYR A CA 1
ATOM 2345 C C . TYR A 1 292 ? 4.080 -0.512 -12.525 1.00 96.56 292 TYR A C 1
ATOM 2347 O O . TYR A 1 292 ? 5.211 -0.667 -12.985 1.00 96.56 292 TYR A O 1
ATOM 2355 N N . LEU A 1 293 ? 3.380 -1.537 -12.023 1.00 96.06 293 LEU A N 1
ATOM 2356 C CA . LEU A 1 293 ? 3.906 -2.906 -11.976 1.00 96.06 293 LEU A CA 1
ATOM 2357 C C . LEU A 1 293 ? 4.143 -3.491 -13.372 1.00 96.06 293 LEU A C 1
ATOM 2359 O O . LEU A 1 293 ? 5.206 -4.056 -13.621 1.00 96.06 293 LEU A O 1
ATOM 2363 N N . VAL A 1 294 ? 3.185 -3.332 -14.291 1.00 96.25 294 VAL A N 1
ATOM 2364 C CA . VAL A 1 294 ? 3.334 -3.795 -15.680 1.00 96.25 294 VAL A CA 1
ATOM 2365 C C . VAL A 1 294 ? 4.538 -3.121 -16.336 1.00 96.25 294 VAL A C 1
ATOM 2367 O O . VAL A 1 294 ? 5.362 -3.818 -16.924 1.00 96.25 294 VAL A O 1
ATOM 2370 N N . ARG A 1 295 ? 4.709 -1.803 -16.156 1.00 95.12 295 ARG A N 1
ATOM 2371 C CA . ARG A 1 295 ? 5.884 -1.077 -16.659 1.00 95.12 295 ARG A CA 1
ATOM 2372 C C . ARG A 1 295 ? 7.190 -1.677 -16.146 1.00 95.12 295 ARG A C 1
ATOM 2374 O O . ARG A 1 295 ? 8.063 -2.001 -16.944 1.00 95.12 295 ARG A O 1
ATOM 2381 N N . ILE A 1 296 ? 7.317 -1.871 -14.833 1.00 94.38 296 ILE A N 1
ATOM 2382 C CA . ILE A 1 296 ? 8.539 -2.431 -14.236 1.00 94.38 296 ILE A CA 1
ATOM 2383 C C . ILE A 1 296 ? 8.876 -3.810 -14.822 1.00 94.38 296 ILE A C 1
ATOM 2385 O O . ILE A 1 296 ? 10.049 -4.109 -15.048 1.00 94.38 296 ILE A O 1
ATOM 2389 N N . TYR A 1 297 ? 7.874 -4.659 -15.065 1.00 94.50 297 TYR A N 1
ATOM 2390 C CA . TYR A 1 297 ? 8.111 -6.009 -15.577 1.00 94.50 297 TYR A CA 1
ATOM 2391 C C . TYR A 1 297 ? 8.414 -6.066 -17.073 1.00 94.50 297 TYR A C 1
ATOM 2393 O O . TYR A 1 297 ? 9.165 -6.949 -17.491 1.00 94.50 297 TYR A O 1
ATOM 2401 N N . GLU A 1 298 ? 7.854 -5.153 -17.862 1.00 93.19 298 GLU A N 1
ATOM 2402 C CA . GLU A 1 298 ? 7.990 -5.150 -19.319 1.00 93.19 298 GLU A CA 1
ATOM 2403 C C . GLU A 1 298 ? 9.219 -4.368 -19.807 1.00 93.19 298 GLU A C 1
ATOM 2405 O O . GLU A 1 298 ? 9.860 -4.788 -20.768 1.00 93.19 298 GLU A O 1
ATOM 2410 N N . VAL A 1 299 ? 9.623 -3.283 -19.136 1.00 90.56 299 VAL A N 1
ATOM 2411 C CA . VAL A 1 299 ? 10.747 -2.429 -19.580 1.00 90.56 299 VAL A CA 1
ATOM 2412 C C . VAL A 1 299 ? 12.058 -3.202 -19.840 1.00 90.56 299 VAL A C 1
ATOM 2414 O O . VAL A 1 299 ? 12.645 -3.013 -20.909 1.00 90.56 299 VAL A O 1
ATOM 2417 N N . PRO A 1 300 ? 12.519 -4.127 -18.968 1.00 87.25 300 PRO A N 1
ATOM 2418 C CA . PRO A 1 300 ? 13.748 -4.890 -19.219 1.00 87.25 300 PRO A CA 1
ATOM 2419 C C . PRO A 1 300 ? 13.707 -5.751 -20.492 1.00 87.25 300 PRO A C 1
ATOM 2421 O O . PRO A 1 300 ? 14.753 -6.041 -21.073 1.00 87.25 300 PRO A O 1
ATOM 2424 N N . TYR A 1 301 ? 12.517 -6.172 -20.932 1.00 87.56 301 TYR A N 1
ATOM 2425 C CA . TYR A 1 301 ? 12.349 -6.986 -22.136 1.00 87.56 301 TYR A CA 1
ATOM 2426 C C . TYR A 1 301 ? 12.611 -6.180 -23.410 1.00 87.56 301 TYR A C 1
ATOM 2428 O O . TYR A 1 301 ? 13.394 -6.613 -24.258 1.00 87.56 301 TYR A O 1
ATOM 2436 N N . TYR A 1 302 ? 11.996 -5.001 -23.526 1.00 82.62 302 TYR A N 1
ATOM 2437 C CA . TYR A 1 302 ? 12.120 -4.151 -24.714 1.00 82.62 302 TYR A CA 1
ATOM 2438 C C . TYR A 1 302 ? 13.536 -3.589 -24.866 1.00 82.62 302 TYR A C 1
ATOM 2440 O O . TYR A 1 302 ? 14.078 -3.553 -25.967 1.00 82.62 302 TYR A O 1
ATOM 2448 N N . LEU A 1 303 ? 14.197 -3.263 -23.755 1.00 78.38 303 LEU A N 1
ATOM 2449 C CA . LEU A 1 303 ? 15.561 -2.734 -23.783 1.00 78.38 303 LEU A CA 1
ATOM 2450 C C . LEU A 1 303 ? 16.610 -3.773 -24.187 1.00 78.38 303 LEU A C 1
ATOM 2452 O O . LEU A 1 303 ? 17.548 -3.438 -24.905 1.00 78.38 303 LEU A O 1
ATOM 2456 N N . ASN A 1 304 ? 16.447 -5.034 -23.775 1.00 72.19 304 ASN A N 1
ATOM 2457 C CA . ASN A 1 304 ? 17.379 -6.098 -24.157 1.00 72.19 304 ASN A CA 1
ATOM 2458 C C . ASN A 1 304 ? 17.288 -6.431 -25.656 1.00 72.19 304 ASN A C 1
ATOM 2460 O O . ASN A 1 304 ? 18.276 -6.846 -26.256 1.00 72.19 304 ASN A O 1
ATOM 2464 N N . LYS A 1 305 ? 16.118 -6.219 -26.274 1.00 68.56 305 LYS A N 1
ATOM 2465 C CA . LYS A 1 305 ? 15.959 -6.381 -27.721 1.00 68.56 305 LYS A CA 1
ATOM 2466 C C . LYS A 1 305 ? 16.564 -5.237 -28.523 1.00 68.56 305 LYS A C 1
ATOM 2468 O O . LYS A 1 305 ? 17.064 -5.515 -29.594 1.00 68.56 305 LYS A O 1
ATOM 2473 N N . ASN A 1 306 ? 16.595 -4.001 -28.021 1.00 56.06 306 ASN A N 1
ATOM 2474 C CA . ASN A 1 306 ? 17.052 -2.822 -28.776 1.00 56.06 306 ASN A CA 1
ATOM 2475 C C . ASN A 1 306 ? 18.531 -2.858 -29.245 1.00 56.06 306 ASN A C 1
ATOM 2477 O O . ASN A 1 306 ? 18.949 -1.971 -29.987 1.00 56.06 306 ASN A O 1
ATOM 2481 N N . GLY A 1 307 ? 19.326 -3.863 -28.852 1.00 55.69 307 GLY A N 1
ATOM 2482 C CA . GLY A 1 307 ? 20.643 -4.147 -29.445 1.00 55.69 307 GLY A CA 1
ATOM 2483 C C . GLY A 1 307 ? 20.590 -4.903 -30.784 1.00 55.69 307 GLY A C 1
ATOM 2484 O O . GLY A 1 307 ? 21.542 -4.846 -31.560 1.00 55.69 307 GLY A O 1
ATOM 2485 N N . GLU A 1 308 ? 19.475 -5.569 -31.077 1.00 57.31 308 GLU A N 1
ATOM 2486 C CA . GLU A 1 308 ? 19.135 -6.162 -32.368 1.00 57.31 308 GLU A CA 1
ATOM 2487 C C . GLU A 1 308 ? 17.998 -5.317 -32.956 1.00 57.31 308 GLU A C 1
ATOM 2489 O O . GLU A 1 308 ? 17.044 -4.989 -32.257 1.00 57.31 308 GLU A O 1
ATOM 2494 N N . ALA A 1 309 ? 18.107 -4.864 -34.207 1.00 50.31 309 ALA A N 1
ATOM 2495 C CA . ALA A 1 309 ? 17.126 -3.947 -34.787 1.00 50.31 309 ALA A CA 1
ATOM 2496 C C . ALA A 1 309 ? 15.707 -4.531 -34.672 1.00 50.31 309 ALA A C 1
ATOM 2498 O O . ALA A 1 309 ? 15.357 -5.463 -35.390 1.00 50.31 309 ALA A O 1
ATOM 2499 N N . LEU A 1 310 ? 14.911 -3.990 -33.745 1.00 56.69 310 LEU A N 1
ATOM 2500 C CA . LEU A 1 310 ? 13.505 -4.329 -33.594 1.00 56.69 310 LEU A CA 1
ATOM 2501 C C . LEU A 1 310 ? 12.834 -4.037 -34.940 1.00 56.69 310 LEU A C 1
ATOM 2503 O O . LEU A 1 310 ? 12.899 -2.897 -35.422 1.00 56.69 310 LEU A O 1
ATOM 2507 N N . ASP A 1 311 ? 12.229 -5.051 -35.559 1.00 59.81 311 ASP A N 1
ATOM 2508 C CA . ASP A 1 311 ? 11.464 -4.857 -36.786 1.00 59.81 311 ASP A CA 1
ATOM 2509 C C . ASP A 1 311 ? 10.449 -3.732 -36.560 1.00 59.81 311 ASP A C 1
ATOM 2511 O O . ASP A 1 311 ? 9.846 -3.601 -35.493 1.00 59.81 311 ASP A O 1
ATOM 2515 N N . SER A 1 312 ? 10.267 -2.880 -37.568 1.00 58.03 312 SER A N 1
ATOM 2516 C CA . SER A 1 312 ? 9.521 -1.616 -37.470 1.00 58.03 312 SER A CA 1
ATOM 2517 C C . SER A 1 312 ? 8.075 -1.776 -36.971 1.00 58.03 312 SER A C 1
ATOM 2519 O O . SER A 1 312 ? 7.458 -0.792 -36.571 1.00 58.03 312 SER A O 1
ATOM 2521 N N . ALA A 1 313 ? 7.549 -3.004 -36.991 1.00 59.25 313 ALA A N 1
ATOM 2522 C CA . ALA A 1 313 ? 6.233 -3.380 -36.494 1.00 59.25 313 ALA A CA 1
ATOM 2523 C C . ALA A 1 313 ? 6.129 -3.402 -34.953 1.00 59.25 313 ALA A C 1
ATOM 2525 O O . ALA A 1 313 ? 5.067 -3.082 -34.425 1.00 59.25 313 ALA A O 1
ATOM 2526 N N . ASP A 1 314 ? 7.214 -3.692 -34.225 1.00 63.97 314 ASP A N 1
ATOM 2527 C CA . ASP A 1 314 ? 7.187 -3.862 -32.760 1.00 63.97 314 ASP A CA 1
ATOM 2528 C C . ASP A 1 314 ? 7.349 -2.532 -31.992 1.00 63.97 314 ASP A C 1
ATOM 2530 O O . ASP A 1 314 ? 7.113 -2.470 -30.785 1.00 63.97 314 ASP A O 1
ATOM 2534 N N . LYS A 1 315 ? 7.693 -1.429 -32.678 1.00 65.81 315 LYS A N 1
ATOM 2535 C CA . LYS A 1 315 ? 7.847 -0.096 -32.055 1.00 65.81 315 LYS A CA 1
ATOM 2536 C C . LYS A 1 315 ? 6.566 0.450 -31.419 1.00 65.81 315 LYS A C 1
ATOM 2538 O O . LYS A 1 315 ? 6.643 1.328 -30.566 1.00 65.81 315 LYS A O 1
ATOM 2543 N N . TYR A 1 316 ? 5.398 -0.048 -31.819 1.00 68.00 316 TYR A N 1
ATOM 2544 C CA . TYR A 1 316 ? 4.116 0.405 -31.276 1.00 68.00 316 TYR A CA 1
ATOM 2545 C C . TYR A 1 316 ? 3.795 -0.176 -29.887 1.00 68.00 316 TYR A C 1
ATOM 2547 O O . TYR A 1 316 ? 2.836 0.271 -29.272 1.00 68.00 316 TYR A O 1
ATOM 2555 N N . GLN A 1 317 ? 4.596 -1.118 -29.369 1.00 81.56 317 GLN A N 1
ATOM 2556 C CA . GLN A 1 317 ? 4.342 -1.824 -28.100 1.00 81.56 317 GLN A CA 1
ATOM 2557 C C . GLN A 1 317 ? 5.229 -1.357 -26.938 1.00 81.56 317 GLN A C 1
ATOM 2559 O O . GLN A 1 317 ? 5.435 -2.088 -25.972 1.00 81.56 317 GLN A O 1
ATOM 2564 N N . ASP A 1 318 ? 5.784 -0.149 -27.015 1.00 84.56 318 ASP A N 1
ATOM 2565 C CA . ASP A 1 318 ? 6.759 0.296 -26.027 1.00 84.56 318 ASP A CA 1
ATOM 2566 C C . ASP A 1 318 ? 6.116 0.660 -24.671 1.00 84.56 318 ASP A C 1
ATOM 2568 O O . ASP A 1 318 ? 5.349 1.622 -24.549 1.00 84.56 318 ASP A O 1
ATOM 2572 N N . PHE A 1 319 ? 6.467 -0.105 -23.633 1.00 91.00 319 PHE A N 1
ATOM 2573 C CA . PHE A 1 319 ? 6.083 0.131 -22.236 1.00 91.00 319 PHE A CA 1
ATOM 2574 C C . PHE A 1 319 ? 7.062 1.052 -21.480 1.00 91.00 319 PHE A C 1
ATOM 2576 O O . PHE A 1 319 ? 6.892 1.257 -20.276 1.00 91.00 319 PHE A O 1
ATOM 2583 N N . SER A 1 320 ? 8.065 1.639 -22.149 1.00 87.56 320 SER A N 1
ATOM 2584 C CA . SER A 1 320 ? 8.979 2.632 -21.558 1.00 87.56 320 SER A CA 1
ATOM 2585 C C . SER A 1 320 ? 8.222 3.811 -20.933 1.00 87.56 320 SER A C 1
ATOM 2587 O O . SER A 1 320 ? 8.508 4.227 -19.802 1.00 87.56 320 SER A O 1
ATOM 2589 N N . SER A 1 321 ? 7.190 4.294 -21.631 1.00 90.44 321 SER A N 1
ATOM 2590 C CA . SER A 1 321 ? 6.309 5.363 -21.179 1.00 90.44 321 SER A CA 1
ATOM 2591 C C . SER A 1 321 ? 5.267 4.849 -20.187 1.00 90.44 321 SER A C 1
ATOM 2593 O O . SER A 1 321 ? 4.456 3.964 -20.480 1.00 90.44 321 SER A O 1
ATOM 2595 N N . PHE A 1 322 ? 5.217 5.482 -19.012 1.00 94.25 322 PHE A N 1
ATOM 2596 C CA . PHE A 1 322 ? 4.186 5.214 -18.008 1.00 94.25 322 PHE A CA 1
ATOM 2597 C C . PHE A 1 322 ? 2.767 5.446 -18.551 1.00 94.25 322 PHE A C 1
ATOM 2599 O O . PHE A 1 322 ? 1.848 4.716 -18.188 1.00 94.25 322 PHE A O 1
ATOM 2606 N N . SER A 1 323 ? 2.590 6.396 -19.474 1.00 95.81 323 SER A N 1
ATOM 2607 C CA . SER A 1 323 ? 1.281 6.700 -20.072 1.00 95.81 323 SER A CA 1
ATOM 2608 C C . SER A 1 323 ? 0.729 5.532 -20.895 1.00 95.81 323 SER A C 1
ATOM 2610 O O . SE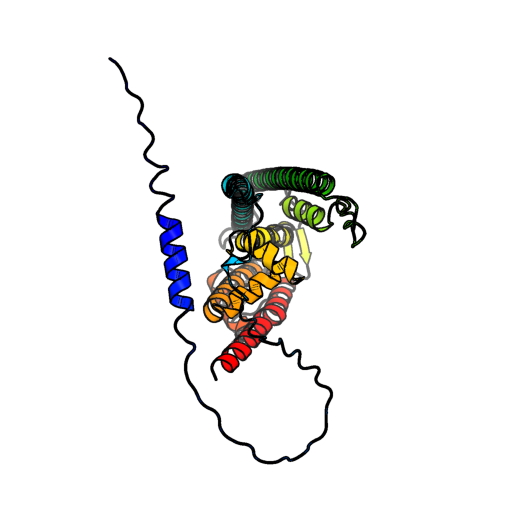R A 1 323 ? -0.463 5.244 -20.809 1.00 95.81 323 SER A O 1
ATOM 2612 N N . ASN A 1 324 ? 1.589 4.812 -21.624 1.00 94.88 324 ASN A N 1
ATOM 2613 C CA . ASN A 1 324 ? 1.188 3.628 -22.395 1.00 94.88 324 ASN A CA 1
ATOM 2614 C C . ASN A 1 324 ? 0.752 2.497 -21.459 1.00 94.88 324 ASN A C 1
ATOM 2616 O O . ASN A 1 324 ? -0.279 1.862 -21.669 1.00 94.88 324 ASN A O 1
ATOM 2620 N N . SER A 1 325 ? 1.495 2.309 -20.364 1.00 96.25 325 SER A N 1
ATOM 2621 C CA . SER A 1 325 ? 1.150 1.333 -19.326 1.00 96.25 325 SER A CA 1
ATOM 2622 C C . SER A 1 325 ? -0.183 1.673 -18.647 1.00 96.25 325 SER A C 1
ATOM 2624 O O . SER A 1 325 ? -0.998 0.787 -18.393 1.00 96.25 325 SER A O 1
ATOM 2626 N N . LEU A 1 326 ? -0.431 2.961 -18.388 1.00 97.50 326 LEU A N 1
ATOM 2627 C CA . LEU A 1 326 ? -1.675 3.455 -17.797 1.00 97.50 326 LEU A CA 1
ATOM 2628 C C . LEU A 1 326 ? -2.875 3.210 -18.719 1.00 97.50 326 LEU A C 1
ATOM 2630 O O . LEU A 1 326 ? -3.895 2.689 -18.267 1.00 97.50 326 LEU A O 1
ATOM 2634 N N . TRP A 1 327 ? -2.734 3.540 -20.006 1.00 97.19 327 TRP A N 1
ATOM 2635 C CA . TRP A 1 327 ? -3.744 3.277 -21.031 1.00 97.19 327 TRP A CA 1
ATOM 2636 C C . TRP A 1 327 ? -4.061 1.783 -21.137 1.00 97.19 327 TRP A C 1
ATOM 2638 O O . TRP A 1 327 ? -5.221 1.388 -21.006 1.00 97.19 327 TRP A O 1
ATOM 2648 N N . PHE A 1 328 ? -3.027 0.948 -21.270 1.00 97.06 328 PHE A N 1
ATOM 2649 C CA . PHE A 1 328 ? -3.166 -0.503 -21.354 1.00 97.06 328 PHE A CA 1
ATOM 2650 C C . PHE A 1 328 ? -3.948 -1.082 -20.165 1.00 97.06 328 PHE A C 1
ATOM 2652 O O . PHE A 1 328 ? -4.889 -1.859 -20.349 1.00 97.06 328 PHE A O 1
ATOM 2659 N N . VAL A 1 329 ? -3.597 -0.690 -18.935 1.00 97.81 329 VAL A N 1
ATOM 2660 C CA . VAL A 1 329 ? -4.269 -1.188 -17.727 1.00 97.81 329 VAL A CA 1
ATOM 2661 C C . VAL A 1 329 ? -5.704 -0.680 -17.622 1.00 97.81 329 VAL A C 1
ATOM 2663 O O . VAL A 1 329 ? -6.583 -1.459 -17.257 1.00 97.81 329 VAL A O 1
ATOM 2666 N N . ALA A 1 330 ? -5.977 0.579 -17.973 1.00 97.12 330 ALA A N 1
ATOM 2667 C CA . ALA A 1 330 ? -7.335 1.122 -17.969 1.00 97.12 330 ALA A CA 1
ATOM 2668 C C . ALA A 1 330 ? -8.256 0.376 -18.958 1.00 97.12 330 ALA A C 1
ATOM 2670 O O . ALA A 1 330 ? -9.362 -0.040 -18.600 1.00 97.12 330 ALA A O 1
ATOM 2671 N N . VAL A 1 331 ? -7.777 0.128 -20.181 1.00 96.75 331 VAL A N 1
ATOM 2672 C CA . VAL A 1 331 ? -8.492 -0.642 -21.217 1.00 96.75 331 VAL A CA 1
ATOM 2673 C C . VAL A 1 331 ? -8.672 -2.110 -20.809 1.00 96.75 331 VAL A C 1
ATOM 2675 O O . VAL A 1 331 ? -9.713 -2.714 -21.069 1.00 96.75 331 VAL A O 1
ATOM 2678 N N . SER A 1 332 ? -7.679 -2.691 -20.135 1.00 96.69 332 SER A N 1
ATOM 2679 C CA . SER A 1 332 ? -7.734 -4.082 -19.672 1.00 96.69 332 SER A CA 1
ATOM 2680 C C . SER A 1 332 ? -8.688 -4.275 -18.490 1.00 96.69 332 SER A C 1
ATOM 2682 O O . SER A 1 332 ? -9.475 -5.218 -18.489 1.00 96.69 332 SER A O 1
ATOM 2684 N N . LEU A 1 333 ? -8.670 -3.377 -17.497 1.00 96.12 333 LEU A N 1
ATOM 2685 C CA . LEU A 1 333 ? -9.578 -3.433 -16.342 1.00 96.12 333 LEU A CA 1
ATOM 2686 C C . LEU A 1 333 ? -11.039 -3.180 -16.726 1.00 96.12 333 LEU A C 1
ATOM 2688 O O . LEU A 1 333 ? -11.932 -3.737 -16.096 1.00 96.12 333 LEU A O 1
ATOM 2692 N N . SER A 1 334 ? -11.280 -2.386 -17.772 1.00 94.00 334 SER A N 1
ATOM 2693 C CA . SER A 1 334 ? -12.609 -2.203 -18.374 1.00 94.00 334 SER A CA 1
ATOM 2694 C C . SER A 1 334 ? -13.028 -3.357 -19.290 1.00 94.00 334 SER A C 1
ATOM 2696 O O . SER A 1 334 ? -14.130 -3.337 -19.830 1.00 94.00 334 SER A O 1
ATOM 2698 N N . THR A 1 335 ? -12.182 -4.380 -19.452 1.00 93.75 335 THR A N 1
ATOM 2699 C CA . THR A 1 335 ? -12.416 -5.572 -20.286 1.00 93.75 335 THR A CA 1
ATOM 2700 C C . THR A 1 335 ? -12.609 -5.294 -21.782 1.00 93.75 335 THR A C 1
ATOM 2702 O O . THR A 1 335 ? -13.025 -6.183 -22.518 1.00 93.75 335 THR A O 1
ATOM 2705 N N . ILE A 1 336 ? -12.271 -4.086 -22.252 1.00 95.75 336 ILE A N 1
ATOM 2706 C CA . ILE A 1 336 ? -12.375 -3.712 -23.671 1.00 95.75 336 ILE A CA 1
ATOM 2707 C C . ILE A 1 336 ? -11.304 -4.438 -24.491 1.00 95.75 336 ILE A C 1
ATOM 2709 O O . ILE A 1 336 ? -11.611 -5.014 -25.530 1.00 95.75 336 ILE A O 1
ATOM 2713 N N . GLY A 1 337 ? -10.053 -4.411 -24.016 1.00 94.06 337 GLY A N 1
ATOM 2714 C CA . GLY A 1 337 ? -8.937 -5.155 -24.607 1.00 94.06 337 GLY A CA 1
ATOM 2715 C C . GLY A 1 337 ? -8.689 -4.872 -26.094 1.00 94.06 337 GLY A C 1
ATOM 2716 O O . GLY A 1 337 ? -8.743 -5.798 -26.897 1.00 94.06 337 GLY A O 1
ATOM 2717 N N . PHE A 1 338 ? -8.377 -3.624 -26.469 1.00 94.88 338 PHE A N 1
ATOM 2718 C CA . PHE A 1 338 ? -8.126 -3.247 -27.874 1.00 94.88 338 PHE A CA 1
ATOM 2719 C C . PHE A 1 338 ? -7.010 -4.055 -28.560 1.00 94.88 338 PHE A C 1
ATOM 2721 O O . PHE A 1 338 ? -7.048 -4.224 -29.777 1.00 94.88 338 PHE A O 1
ATOM 2728 N N . GLY A 1 339 ? -6.037 -4.564 -27.795 1.00 92.31 339 GLY A N 1
ATOM 2729 C CA . GLY A 1 339 ? -4.936 -5.384 -28.312 1.00 92.31 339 GLY A CA 1
ATOM 2730 C C . GLY A 1 339 ? -3.804 -4.588 -28.971 1.00 92.31 339 GLY A C 1
ATOM 2731 O O . GLY A 1 339 ? -2.929 -5.183 -29.591 1.00 92.31 339 GLY A O 1
ATOM 2732 N N . ASP A 1 340 ? -3.813 -3.264 -28.824 1.00 92.25 340 ASP A N 1
ATOM 2733 C CA . ASP A 1 340 ? -2.749 -2.341 -29.230 1.00 92.25 340 ASP A CA 1
ATOM 2734 C C . ASP A 1 340 ? -1.474 -2.522 -28.389 1.00 92.25 340 ASP A C 1
ATOM 2736 O O . ASP A 1 340 ? -0.371 -2.562 -28.931 1.00 92.25 340 ASP A O 1
ATOM 2740 N N . PHE A 1 341 ? -1.639 -2.717 -27.080 1.00 94.06 341 PHE A N 1
ATOM 2741 C CA . PHE A 1 341 ? -0.570 -3.063 -26.146 1.00 94.06 341 PHE A CA 1
ATOM 2742 C C . PHE A 1 341 ? -0.851 -4.413 -25.487 1.00 94.06 341 PHE A C 1
ATOM 2744 O O . PHE A 1 341 ? -1.983 -4.701 -25.091 1.00 94.06 341 PHE A O 1
ATOM 2751 N N . TYR A 1 342 ? 0.182 -5.239 -25.315 1.00 94.38 342 TYR A N 1
ATOM 2752 C CA . TYR A 1 342 ? 0.093 -6.462 -24.519 1.00 94.38 342 TYR A CA 1
ATOM 2753 C C . TYR A 1 342 ? 1.440 -6.818 -23.871 1.00 94.38 342 TYR A C 1
ATOM 2755 O O . TYR A 1 342 ? 2.487 -6.668 -24.501 1.00 94.38 342 TYR A O 1
ATOM 2763 N N . PRO A 1 343 ? 1.444 -7.320 -22.622 1.00 94.88 343 PRO A N 1
ATOM 2764 C CA . PRO A 1 343 ? 2.666 -7.745 -21.961 1.00 94.88 343 PRO A CA 1
ATOM 2765 C C . PRO A 1 343 ? 3.204 -9.028 -22.595 1.00 94.88 343 PRO A C 1
ATOM 2767 O O . PRO A 1 343 ? 2.479 -10.012 -22.809 1.00 94.88 343 PRO A O 1
ATOM 2770 N N . VAL A 1 344 ? 4.503 -9.047 -22.870 1.00 92.56 344 VAL A N 1
ATOM 2771 C CA . VAL A 1 344 ? 5.181 -10.226 -23.415 1.00 92.56 344 VAL A CA 1
ATOM 2772 C C . VAL A 1 344 ? 5.791 -11.058 -22.295 1.00 92.56 344 VAL A C 1
ATOM 2774 O O . VAL A 1 344 ? 5.861 -12.287 -22.405 1.00 92.56 344 VAL A O 1
ATOM 2777 N N . THR A 1 345 ? 6.181 -10.419 -21.194 1.00 93.31 345 THR A N 1
ATOM 2778 C CA . THR A 1 345 ? 6.837 -11.103 -20.085 1.00 93.31 345 THR A CA 1
ATOM 2779 C C . THR A 1 345 ? 5.862 -11.947 -19.271 1.00 93.31 345 THR A C 1
ATOM 2781 O O . THR A 1 345 ? 4.674 -11.644 -19.146 1.00 93.31 345 THR A O 1
ATOM 2784 N N . ILE A 1 346 ? 6.373 -13.033 -18.683 1.00 94.88 346 ILE A N 1
ATOM 2785 C CA . ILE A 1 346 ? 5.569 -13.910 -17.820 1.00 94.88 346 ILE A CA 1
ATOM 2786 C C . ILE A 1 346 ? 5.035 -13.108 -16.628 1.00 94.88 346 ILE A C 1
ATOM 2788 O O . ILE A 1 346 ? 3.847 -13.193 -16.328 1.00 94.88 346 ILE A O 1
ATOM 2792 N N . LEU A 1 347 ? 5.882 -12.288 -15.995 1.00 94.56 347 LEU A N 1
ATOM 2793 C CA . LEU A 1 347 ? 5.483 -11.473 -14.848 1.00 94.56 347 LEU A CA 1
ATOM 2794 C C . LEU A 1 347 ? 4.409 -10.452 -15.238 1.00 94.56 347 LEU A C 1
ATOM 2796 O O . LEU A 1 347 ? 3.342 -10.465 -14.629 1.00 94.56 347 LEU A O 1
ATOM 2800 N N . GLY A 1 348 ? 4.611 -9.677 -16.309 1.00 95.12 348 GLY A N 1
ATOM 2801 C CA . GLY A 1 348 ? 3.621 -8.711 -16.797 1.00 95.12 348 GLY A CA 1
ATOM 2802 C C . GLY A 1 348 ? 2.265 -9.353 -17.108 1.00 95.12 348 GLY A C 1
ATOM 2803 O O . GLY A 1 348 ? 1.225 -8.852 -16.671 1.00 95.12 348 GLY A O 1
ATOM 2804 N N . ARG A 1 349 ? 2.263 -10.525 -17.763 1.00 96.25 349 ARG A N 1
ATOM 2805 C CA . ARG A 1 349 ? 1.044 -11.315 -18.017 1.00 96.25 349 ARG A CA 1
ATOM 2806 C C . ARG A 1 349 ? 0.368 -11.765 -16.725 1.00 96.25 349 ARG A C 1
ATOM 2808 O O . ARG A 1 349 ? -0.837 -11.582 -16.575 1.00 96.25 349 ARG A O 1
ATOM 2815 N N . THR A 1 350 ? 1.118 -12.322 -15.773 1.00 96.06 350 THR A N 1
ATOM 2816 C CA . THR A 1 350 ? 0.534 -12.755 -14.493 1.00 96.06 350 THR A CA 1
ATOM 2817 C C . THR A 1 350 ? -0.032 -11.590 -13.686 1.00 96.06 350 THR A C 1
ATOM 2819 O O . THR A 1 350 ? -1.106 -11.727 -13.098 1.00 96.06 350 THR A O 1
ATOM 2822 N N . THR A 1 351 ? 0.632 -10.432 -13.696 1.00 95.62 351 THR A N 1
ATOM 2823 C CA . THR A 1 351 ? 0.169 -9.223 -13.012 1.00 95.62 351 THR A CA 1
ATOM 2824 C C . THR A 1 351 ? -1.139 -8.724 -13.604 1.00 95.62 351 THR A C 1
ATOM 2826 O O . THR A 1 351 ? -2.085 -8.511 -12.847 1.00 95.62 351 THR A O 1
ATOM 2829 N N . ILE A 1 352 ? -1.239 -8.592 -14.933 1.00 96.94 352 ILE A N 1
ATOM 2830 C CA . ILE A 1 352 ? -2.481 -8.109 -15.546 1.00 96.94 352 ILE A CA 1
ATOM 2831 C C . ILE A 1 352 ? -3.617 -9.125 -15.411 1.00 96.94 352 ILE A C 1
ATOM 2833 O O . ILE A 1 352 ? -4.734 -8.729 -15.094 1.00 96.94 352 ILE A O 1
ATOM 2837 N N . MET A 1 353 ? -3.346 -10.430 -15.554 1.00 96.94 353 MET A N 1
ATOM 2838 C CA . MET A 1 353 ? -4.370 -11.460 -15.349 1.00 96.94 353 MET A CA 1
ATOM 2839 C C . MET A 1 353 ? -4.909 -11.424 -13.918 1.00 96.94 353 MET A C 1
ATOM 2841 O O . MET A 1 353 ? -6.121 -11.407 -13.720 1.00 96.94 353 MET A O 1
ATOM 2845 N N . THR A 1 354 ? -4.025 -11.343 -12.921 1.00 95.75 354 THR A N 1
ATOM 2846 C CA . THR A 1 354 ? -4.421 -11.230 -11.509 1.00 95.75 354 THR A CA 1
ATOM 2847 C C . THR A 1 354 ? -5.193 -9.929 -11.265 1.00 95.75 354 THR A C 1
ATOM 2849 O O . THR A 1 354 ? -6.246 -9.946 -10.634 1.00 95.75 354 THR A O 1
ATOM 2852 N N . GLY A 1 355 ? -4.728 -8.805 -11.816 1.00 95.06 355 GLY A N 1
ATOM 2853 C CA . GLY A 1 355 ? -5.400 -7.511 -11.700 1.00 95.06 355 GLY A CA 1
ATOM 2854 C C . GLY A 1 355 ? -6.817 -7.519 -12.278 1.00 95.06 355 GLY A C 1
ATOM 2855 O O . GLY A 1 355 ? -7.761 -7.131 -11.597 1.00 95.06 355 GLY A O 1
ATOM 2856 N N . VAL A 1 356 ? -7.000 -8.019 -13.499 1.00 95.06 356 VAL A N 1
ATOM 2857 C CA . VAL A 1 356 ? -8.320 -8.090 -14.146 1.00 95.06 356 VAL A CA 1
ATOM 2858 C C . VAL A 1 356 ? -9.247 -9.060 -13.411 1.00 95.06 356 VAL A C 1
ATOM 2860 O O . VAL A 1 356 ? -10.392 -8.708 -13.122 1.00 95.06 356 VAL A O 1
ATOM 2863 N N . ILE A 1 357 ? -8.754 -10.250 -13.047 1.00 95.69 357 ILE A N 1
ATOM 2864 C CA . ILE A 1 357 ? -9.569 -11.271 -12.378 1.00 95.69 357 ILE A CA 1
ATOM 2865 C C . ILE A 1 357 ? -9.996 -10.819 -10.987 1.00 95.69 357 ILE A C 1
ATOM 2867 O O . ILE A 1 357 ? -11.161 -10.985 -10.655 1.00 95.69 357 ILE A O 1
ATOM 2871 N N . PHE A 1 358 ? -9.105 -10.268 -10.163 1.00 95.31 358 PHE A N 1
ATOM 2872 C CA . PHE A 1 358 ? -9.459 -9.914 -8.786 1.00 95.31 358 PHE A CA 1
ATOM 2873 C C . PHE A 1 358 ? -10.031 -8.505 -8.675 1.00 95.31 358 PHE A C 1
ATOM 2875 O O . PHE A 1 358 ? -11.066 -8.321 -8.044 1.00 95.31 358 PHE A O 1
ATOM 2882 N N . ILE A 1 359 ? -9.387 -7.507 -9.278 1.00 95.12 359 ILE A N 1
ATOM 2883 C CA . ILE A 1 359 ? -9.782 -6.105 -9.108 1.00 95.12 359 ILE A CA 1
ATOM 2884 C C . ILE A 1 359 ? -10.876 -5.732 -10.108 1.00 95.12 359 ILE A C 1
ATOM 2886 O O . ILE A 1 359 ? -11.908 -5.202 -9.702 1.00 95.12 359 ILE A O 1
ATOM 2890 N N . GLY A 1 360 ? -10.681 -6.047 -11.392 1.00 93.88 360 GLY A N 1
ATOM 2891 C CA . GLY A 1 360 ? -11.660 -5.746 -12.442 1.00 93.88 360 GLY A CA 1
ATOM 2892 C C . GLY A 1 360 ? -13.024 -6.380 -12.160 1.00 93.88 360 GLY A C 1
ATOM 2893 O O . GLY A 1 360 ? -14.036 -5.681 -12.128 1.00 93.88 360 GLY A O 1
ATOM 2894 N N . SER A 1 361 ? -13.053 -7.683 -11.854 1.00 93.38 361 SER A N 1
ATOM 2895 C CA . SER A 1 361 ? -14.309 -8.375 -11.523 1.00 93.38 361 SER A CA 1
ATOM 2896 C C . SER A 1 361 ? -14.977 -7.832 -10.253 1.00 93.38 361 SER A C 1
ATOM 2898 O O . SER A 1 361 ? -16.195 -7.662 -10.237 1.00 93.38 361 SER A O 1
ATOM 2900 N N . SER A 1 362 ? -14.195 -7.490 -9.219 1.00 92.88 362 SER A N 1
ATOM 2901 C CA . SER A 1 362 ? -14.729 -6.919 -7.977 1.00 92.88 362 SER A CA 1
ATOM 2902 C C . SER A 1 362 ? -15.378 -5.558 -8.222 1.00 92.88 362 SER A C 1
ATOM 2904 O O . SER A 1 362 ? -16.468 -5.306 -7.717 1.00 92.88 362 SER A O 1
ATOM 2906 N N . ILE A 1 363 ? -14.754 -4.691 -9.028 1.00 93.88 363 ILE A N 1
ATOM 2907 C CA . ILE A 1 363 ? -15.312 -3.374 -9.371 1.00 93.88 363 ILE A CA 1
ATOM 2908 C C . ILE A 1 363 ? -16.612 -3.529 -10.167 1.00 93.88 363 ILE A C 1
ATOM 2910 O O . ILE A 1 363 ? -17.601 -2.876 -9.839 1.00 93.88 363 ILE A O 1
ATOM 2914 N N . MET A 1 364 ? -16.639 -4.414 -11.168 1.00 92.75 364 MET A N 1
ATOM 2915 C CA . MET A 1 364 ? -17.844 -4.659 -11.968 1.00 92.75 364 MET A CA 1
ATOM 2916 C C . MET A 1 364 ? -18.985 -5.244 -11.126 1.00 92.75 364 MET A C 1
ATOM 2918 O O . MET A 1 364 ? -20.130 -4.817 -11.264 1.00 92.75 364 MET A O 1
ATOM 2922 N N . SER A 1 365 ? -18.674 -6.166 -10.208 1.00 93.38 365 SER A N 1
ATOM 2923 C CA . SER A 1 365 ? -19.655 -6.723 -9.272 1.00 93.38 365 SER A CA 1
ATOM 2924 C C . SER A 1 365 ? -20.244 -5.635 -8.372 1.00 93.38 365 SER A C 1
ATOM 2926 O O . SER A 1 365 ? -21.463 -5.534 -8.253 1.00 93.38 365 SER A O 1
ATOM 2928 N N . LEU A 1 366 ? -19.399 -4.782 -7.788 1.00 92.31 366 LEU A N 1
ATOM 2929 C CA . LEU A 1 366 ? -19.850 -3.673 -6.945 1.00 92.31 366 LEU A CA 1
ATOM 2930 C C . LEU A 1 366 ? -20.693 -2.663 -7.728 1.00 92.31 366 LEU A C 1
ATOM 2932 O O . LEU A 1 366 ? -21.710 -2.193 -7.230 1.00 92.31 366 LEU A O 1
ATOM 2936 N N . MET A 1 367 ? -20.305 -2.357 -8.966 1.00 93.31 367 MET A N 1
ATOM 2937 C CA . MET A 1 367 ? -21.062 -1.454 -9.829 1.00 93.31 367 MET A CA 1
ATOM 2938 C C . MET A 1 367 ? -22.469 -1.989 -10.124 1.00 93.31 367 MET A C 1
ATOM 2940 O O . MET A 1 367 ? -23.419 -1.209 -10.102 1.00 93.31 367 MET A O 1
ATOM 2944 N N . SER A 1 368 ? -22.616 -3.299 -10.357 1.00 92.69 368 SER A N 1
ATOM 2945 C CA . SER A 1 368 ? -23.932 -3.913 -10.584 1.00 92.69 368 SER A CA 1
ATOM 2946 C C . SER A 1 368 ? -24.843 -3.828 -9.354 1.00 92.69 368 SER A C 1
ATOM 2948 O O . SER A 1 368 ? -26.006 -3.463 -9.484 1.00 92.69 368 SER A O 1
ATOM 2950 N N . GLU A 1 369 ? -24.301 -4.043 -8.152 1.00 92.50 369 GLU A N 1
ATOM 2951 C CA . GLU A 1 369 ? -25.068 -3.952 -6.903 1.00 92.50 369 GLU A CA 1
ATOM 2952 C C . GLU A 1 369 ? -25.531 -2.510 -6.625 1.00 92.50 369 GLU A C 1
ATOM 2954 O O . GLU A 1 369 ? -26.662 -2.276 -6.205 1.00 92.50 369 GLU A O 1
ATOM 2959 N N . ILE A 1 370 ? -24.691 -1.515 -6.937 1.00 90.56 370 ILE A N 1
ATOM 2960 C CA . ILE A 1 370 ? -25.042 -0.091 -6.803 1.00 90.56 370 ILE A CA 1
ATOM 2961 C C . ILE A 1 370 ? -26.195 0.296 -7.742 1.00 90.56 370 ILE A C 1
ATOM 2963 O O . ILE A 1 370 ? -27.033 1.117 -7.370 1.00 90.56 370 ILE A O 1
ATOM 2967 N N . GLN A 1 371 ? -26.262 -0.284 -8.945 1.00 90.44 371 GLN A N 1
ATOM 2968 C CA . GLN A 1 371 ? -27.365 -0.033 -9.880 1.00 90.44 371 GLN A CA 1
ATOM 2969 C C . GLN A 1 371 ? -28.699 -0.584 -9.371 1.00 90.44 371 GLN A C 1
ATOM 2971 O O . GLN A 1 371 ? -29.741 0.008 -9.655 1.00 90.44 371 GLN A O 1
ATOM 2976 N N . ASP A 1 372 ? -28.669 -1.680 -8.614 1.00 90.50 372 ASP A N 1
ATOM 2977 C CA . ASP A 1 372 ? -29.871 -2.275 -8.035 1.00 90.50 372 ASP A CA 1
ATOM 2978 C C . ASP A 1 372 ? -30.395 -1.474 -6.836 1.00 90.50 372 ASP A C 1
ATOM 2980 O O . ASP A 1 372 ? -31.605 -1.367 -6.680 1.00 90.50 372 ASP A O 1
ATOM 2984 N N . PHE A 1 373 ? -29.527 -0.826 -6.048 1.00 84.25 373 PHE A N 1
ATOM 2985 C CA . PHE A 1 373 ? -29.957 0.084 -4.970 1.00 84.25 373 PHE A CA 1
ATOM 2986 C C . PHE A 1 373 ? -30.621 1.378 -5.464 1.00 84.25 373 PHE A C 1
ATOM 2988 O O . PHE A 1 373 ? -31.271 2.067 -4.681 1.00 84.25 373 PHE A O 1
ATOM 2995 N N . GLY A 1 374 ? -30.420 1.743 -6.733 1.00 78.06 374 GLY A N 1
ATOM 2996 C CA . GLY A 1 374 ? -31.000 2.946 -7.330 1.00 78.06 374 GLY A CA 1
ATOM 2997 C C . GLY A 1 374 ? -32.409 2.764 -7.907 1.00 78.06 374 GLY A C 1
ATOM 2998 O O . GLY A 1 374 ? -32.980 3.748 -8.376 1.00 78.06 374 GLY A O 1
ATOM 2999 N N . LYS A 1 375 ? -32.944 1.537 -7.926 1.00 75.00 375 LYS A N 1
ATOM 3000 C CA . LYS A 1 375 ? -34.307 1.213 -8.372 1.00 75.00 375 LYS A CA 1
ATOM 3001 C C . LYS A 1 375 ? -35.191 0.925 -7.171 1.00 75.00 375 LYS A C 1
ATOM 3003 O O . LYS A 1 375 ? -36.381 1.298 -7.255 1.00 75.00 375 LYS A O 1
#

Radius of gyration: 28.61 Å; chains: 1; bounding box: 84×71×84 Å

Secondary structure (DSSP, 8-state):
---PPPP--STTTTHHHHHHHHHHHHHHTTSS--------------------------------S-GGG----TT--HHHHHHHHHHHHHHHHHHHHHHHHHHHHHHHHHHHHSPPTT--S----HHHHHHHHHHHHHHHHHHHHHHHHHHHHHHHHHHHHHHHHHHHHHS-GGGTTS-----------HHHHHHHHHHH--PPSSPPPEEEETTEEEEHHHHHHHHHHGGGHHHHHHHHHHSGGGSHHHHHHHHHTT----HHHHHHHHHHH-HHHHHHHHHHHHHHHHHHHHHHHHHHHHHHHTTS---TTGGGG--SSHHHHHHHHHHHHTT---SSS---SHHHHHHHHHIIIIIIHHHHHHHHHHHHHT-

Foldseek 3Di:
DDDDDDDDDPPVVVVPPVVVVVVVVVVVVPPDDDDDDDDDDDDDDDDDDDPDPPPPPPPPPPPPPDPVPPPPDPVCPVVPVVVLLVVLLVLLVVLLVLLVVLLVLLLVLLVLQQDDPVGLDRDPDVVSLVSQVVSQVSLVVSLVSLVVSVVSVVVVVVVVVVVVVVVVVPDDPPPPPPDPPPPDPPDDPVVSVVVSVLSNLGDDRDQADWDDDPNFTHGVSLVSSVSSVCSNVSVLVSVLSPDPCVDPVNQVVCVVVVHHSDSVNVVVVVCVVCVPVVLVVLVVVLLLVLLSSLLSQQSRVVSVCVVPPDPPVCVQADSPDSVSSSVQLVCLLCVVCPVSYDGPGPRSVVSSVCSNVPVSVVSVVSVVVVVVVVD

InterPro domains:
  IPR013099 Potassium channel domain [PF07885] (304-366)
  IPR015449 Potassium channel, calcium-activated, SK [PTHR10153] (40-367)

Sequence (375 aa):
MNLSEPSHTVDKVASNIDDQQVSQAWEECKGDHSQDDSPSAQSRQSEPKKHSRSFSIAQHEYKMKNPDDVRLPSWCDKSHALKQNYKDCILLALQCAISVCTVITAIVDIEMILPTEDNTQFKYSEANLGLRIVCLLFNILAASIYITRRYFQILQEREIYNWNAEEQRQIPMDLSEASVDSAEPKMIEWKHIWNIIILLASFPPGSLPQITVGNTKYDICVILFLFVAVKLYFCFELIGHLTQYNTLCAREIHRKHGVDITLPYLFKIYLKEKPLSCLCIMSLISIISLAYLVRIYEVPYYLNKNGEALDSADKYQDFSSFSNSLWFVAVSLSTIGFGDFYPVTILGRTTIMTGVIFIGSSIMSLMSEIQDFGK